Protein AF-A0A497GIX3-F1 (afdb_monomer)

Radius of gyration: 17.46 Å; Cα contacts (8 Å, |Δi|>4): 276; chains: 1; bounding box: 46×44×48 Å

pLDDT: mean 92.72, std 5.4, range [57.75, 98.06]

Solvent-accessible surface area (backbone atoms only — not comparable to full-atom values): 11611 Å² total; per-residue (Å²): 63,29,54,37,68,82,42,38,45,49,66,76,40,66,48,68,78,65,38,78,78,63,48,72,61,58,51,54,47,38,46,53,34,45,56,56,60,66,38,83,94,40,36,40,46,42,48,47,60,44,65,74,46,50,49,53,50,51,51,52,48,38,37,64,76,69,60,65,74,54,65,67,61,50,52,52,52,52,49,51,62,69,43,42,63,60,53,45,58,59,36,30,77,75,51,43,31,40,84,38,77,56,96,37,74,70,55,48,50,47,18,54,51,50,47,52,43,31,44,52,43,35,21,65,73,67,76,41,86,44,63,73,62,50,66,80,39,52,66,60,41,40,51,51,30,52,25,54,76,66,75,23,43,36,39,36,72,57,66,62,60,58,46,44,30,65,56,24,69,45,95,46,24,34,41,36,48,44,66,43,89,85,74,77,44,75,47,78,47,75,40,82,59,51,72,71,57,49,55,50,54,50,53,50,53,52,59,53,74,76,109

Sequence (211 aa):
MLLDTNLLVFVLLDPEILFPRMNERDKILSLYANEIYRRPDTTIIVPDLILDIEVPRVVLKQIVTECISDQRKLSMLLNAIKSLREDIESAEILGKYKLFKVWNSRRLRTAARLYNRIRIRISQKTEHDISKFLKTKHQDVLLLAVAKLENAIIVTADSDFKYFVKEGDIDVPVCYINVDKDARAVQISLLNVSDTDRAWFAEINEKVRQK

Foldseek 3Di:
DEEDLLLVLLVLDPCCLQPVPDDPVSVLSSLLSVVQLPDLPDEYEDEPCSLVPVSVVSSVVSCVVVVVPDPVSVVVSVVSSVCSVVVQVVCVVSVSYDYHYCPDPVLVVLLVVLLVLLQVQLCVVVVHGCPVVVVVVSVVSSSLSVQVVVVHEYEDQDCVNVVSCVRSVRLGWYWHWHQDPPPSDIDTDTDNDDPVVVVVVVVSVVVSVVD

Secondary structure (DSSP, 8-state):
-EE-HHHHHHHHS-HHHH-TT--HHHHHHHHHHHHHHH-TT-PEEEEHHIIIIIHHHHHHHHHHHTT---HHHHHHHHHHHHHHHHHHHHHHTTTSEEEE----HHHHHHHHHHHHHHHHHHHHHTTS-THHHHHHTHHHHHHHHHHHHTTPPEEES-HHHHHHHHHTT----EEEEEE-TTT--EEEEEES--HHHHHHHHHHHHHHHT-

Nearest PDB structures (foldseek):
  8w0f-assembly1_E  TM=2.343E-01  e=2.587E+00  Homo sapiens
  3l8i-assembly3_C-2  TM=2.081E-01  e=7.266E+00  Homo sapiens
  3l8i-assembly4_C  TM=2.081E-01  e=7.266E+00  Homo sapiens
  4cyi-assembly3_B  TM=1.474E-01  e=6.861E+00  Thermochaetoides thermophila

Structure (mmCIF, N/CA/C/O backbone):
data_AF-A0A497GIX3-F1
#
_entry.id   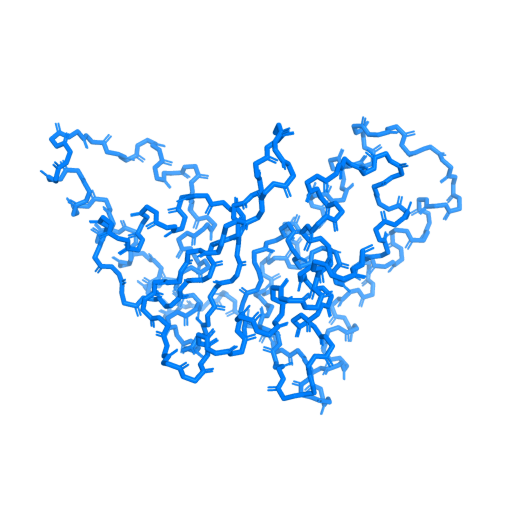AF-A0A497GIX3-F1
#
loop_
_atom_site.group_PDB
_atom_site.id
_atom_site.type_symbol
_atom_site.label_atom_id
_atom_site.label_alt_id
_atom_site.label_comp_id
_atom_site.label_asym_id
_atom_site.label_entity_id
_atom_site.label_seq_id
_atom_site.pdbx_PDB_ins_code
_atom_site.Cartn_x
_atom_site.Cartn_y
_atom_site.Cartn_z
_atom_site.occupancy
_atom_site.B_iso_or_equiv
_atom_site.auth_seq_id
_atom_site.auth_comp_id
_atom_site.auth_asym_id
_atom_site.auth_atom_id
_atom_site.pdbx_PDB_model_num
ATOM 1 N N . MET A 1 1 ? -7.914 0.848 -5.576 1.00 96.00 1 MET A N 1
ATOM 2 C CA . MET A 1 1 ? -7.070 0.262 -4.506 1.00 96.00 1 MET A CA 1
ATOM 3 C C . MET A 1 1 ? -5.973 1.243 -4.148 1.00 96.00 1 MET A C 1
ATOM 5 O O . MET A 1 1 ? -5.548 1.984 -5.024 1.00 96.00 1 MET A O 1
ATOM 9 N N . LEU A 1 2 ? -5.505 1.244 -2.906 1.00 96.56 2 LEU A N 1
ATOM 10 C CA . LEU A 1 2 ? -4.297 1.953 -2.492 1.00 96.56 2 LEU A CA 1
ATOM 11 C C . LEU A 1 2 ? -3.305 0.905 -1.990 1.00 96.56 2 LEU A C 1
ATOM 13 O O . LEU A 1 2 ? -3.581 0.211 -1.016 1.00 96.56 2 LEU A O 1
ATOM 17 N N . LEU A 1 3 ? -2.184 0.744 -2.684 1.00 95.62 3 LEU A N 1
ATOM 18 C CA . LEU A 1 3 ? -1.122 -0.151 -2.237 1.00 95.62 3 LEU A CA 1
ATOM 19 C C . LEU A 1 3 ? -0.206 0.632 -1.297 1.00 95.62 3 LEU A C 1
ATOM 21 O O . LEU A 1 3 ? 0.220 1.734 -1.636 1.00 95.62 3 LEU A O 1
ATOM 25 N N . ASP A 1 4 ? 0.095 0.065 -0.134 1.00 92.62 4 ASP A N 1
ATOM 26 C CA . ASP A 1 4 ? 1.203 0.533 0.700 1.00 92.62 4 ASP A CA 1
ATOM 27 C C . ASP A 1 4 ? 2.511 0.531 -0.115 1.00 92.62 4 ASP A C 1
ATOM 29 O O . ASP A 1 4 ? 2.684 -0.285 -1.025 1.00 92.62 4 ASP A O 1
ATOM 33 N N . THR A 1 5 ? 3.434 1.436 0.201 1.00 89.50 5 THR A N 1
ATOM 34 C CA . THR A 1 5 ? 4.666 1.710 -0.547 1.00 89.50 5 THR A CA 1
ATOM 35 C C . THR A 1 5 ? 5.452 0.440 -0.853 1.00 89.50 5 THR A C 1
ATOM 37 O O . THR A 1 5 ? 5.895 0.258 -1.984 1.00 89.50 5 THR A O 1
ATOM 40 N N . ASN A 1 6 ? 5.570 -0.484 0.105 1.00 87.56 6 ASN A N 1
ATOM 41 C CA . ASN A 1 6 ? 6.292 -1.743 -0.111 1.00 87.56 6 ASN A CA 1
ATOM 42 C C . ASN A 1 6 ? 5.658 -2.613 -1.211 1.00 87.56 6 ASN A C 1
ATOM 44 O O . ASN A 1 6 ? 6.378 -3.237 -1.982 1.00 87.56 6 ASN A O 1
ATOM 48 N N . LEU A 1 7 ? 4.325 -2.647 -1.306 1.00 94.00 7 LEU A N 1
ATOM 49 C CA . LEU A 1 7 ? 3.620 -3.388 -2.356 1.00 94.00 7 LEU A CA 1
ATOM 50 C C . LEU A 1 7 ? 3.608 -2.623 -3.675 1.00 94.00 7 LEU A C 1
ATOM 52 O O . LEU A 1 7 ? 3.747 -3.225 -4.736 1.00 94.00 7 LEU A O 1
ATOM 56 N N . LEU A 1 8 ? 3.454 -1.300 -3.609 1.00 94.69 8 LEU A N 1
ATOM 57 C CA . LEU A 1 8 ? 3.446 -0.440 -4.783 1.00 94.69 8 LEU A CA 1
ATOM 58 C C . LEU A 1 8 ? 4.775 -0.532 -5.540 1.00 94.69 8 LEU A C 1
ATOM 60 O O . LEU A 1 8 ? 4.777 -0.647 -6.760 1.00 94.69 8 LEU A O 1
ATOM 64 N N . VAL A 1 9 ? 5.902 -0.559 -4.826 1.00 93.50 9 VAL A N 1
ATOM 65 C CA . VAL A 1 9 ? 7.236 -0.686 -5.428 1.00 93.50 9 VAL A CA 1
ATOM 66 C C . VAL A 1 9 ? 7.373 -1.957 -6.275 1.00 93.50 9 VAL A C 1
ATOM 68 O O . VAL A 1 9 ? 7.975 -1.881 -7.341 1.00 93.50 9 VAL A O 1
ATOM 71 N N . PHE A 1 10 ? 6.771 -3.087 -5.879 1.00 92.75 10 PHE A N 1
ATOM 72 C CA . PHE A 1 10 ? 6.793 -4.320 -6.687 1.00 92.75 10 PHE A CA 1
ATOM 73 C C . PHE A 1 10 ? 6.023 -4.217 -8.006 1.00 92.75 10 PHE A C 1
ATOM 75 O O . PHE A 1 10 ? 6.246 -5.020 -8.906 1.00 92.75 10 PHE A O 1
ATOM 82 N N . VAL A 1 11 ? 5.086 -3.273 -8.097 1.00 92.56 11 VAL A N 1
ATOM 83 C CA . VAL A 1 11 ? 4.297 -3.021 -9.307 1.00 92.56 11 VAL A CA 1
ATOM 84 C C . VAL A 1 11 ? 4.987 -1.994 -10.200 1.00 92.56 11 VAL A C 1
ATOM 86 O O . VAL A 1 11 ? 4.935 -2.106 -11.421 1.00 92.56 11 VAL A O 1
ATOM 89 N N . LEU A 1 12 ? 5.612 -0.982 -9.595 1.00 91.56 12 LEU A N 1
ATOM 90 C CA . LEU A 1 12 ? 6.214 0.138 -10.318 1.00 91.56 12 LEU A CA 1
ATOM 91 C C . LEU A 1 12 ? 7.606 -0.168 -10.864 1.00 91.56 12 LEU A C 1
ATOM 93 O O . LEU A 1 12 ? 8.007 0.418 -11.865 1.00 91.56 12 LEU A O 1
ATOM 97 N N . LEU A 1 13 ? 8.358 -1.038 -10.194 1.00 89.94 13 LEU A N 1
ATOM 98 C CA . LEU A 1 13 ? 9.751 -1.319 -10.514 1.00 89.94 13 LEU A CA 1
ATOM 99 C C . LEU A 1 13 ? 9.966 -2.820 -10.638 1.00 89.94 13 LEU A C 1
ATOM 101 O O . LEU A 1 13 ? 9.341 -3.602 -9.925 1.00 89.94 13 LEU A O 1
ATOM 105 N N . ASP A 1 14 ? 10.897 -3.204 -11.510 1.00 85.50 14 ASP A N 1
ATOM 106 C CA . ASP A 1 14 ? 11.300 -4.597 -11.665 1.00 85.50 14 ASP A CA 1
ATOM 107 C C . ASP A 1 14 ? 11.908 -5.125 -10.348 1.00 85.50 14 ASP A C 1
ATOM 109 O O . ASP A 1 14 ? 12.994 -4.676 -9.939 1.00 85.50 14 ASP A O 1
ATOM 113 N N . PRO A 1 15 ? 11.237 -6.074 -9.667 1.00 85.25 15 PRO A N 1
ATOM 114 C CA . PRO A 1 15 ? 11.718 -6.572 -8.394 1.00 85.25 15 PRO A CA 1
ATOM 115 C C . PRO A 1 15 ? 13.012 -7.381 -8.511 1.00 85.25 15 PRO A C 1
ATOM 117 O O . PRO A 1 15 ? 13.737 -7.466 -7.525 1.00 85.25 15 PRO A O 1
ATOM 120 N N . GLU A 1 16 ? 13.344 -7.939 -9.679 1.00 84.62 16 GLU A N 1
ATOM 121 C CA . GLU A 1 16 ? 14.603 -8.671 -9.886 1.00 84.62 16 GLU A CA 1
ATOM 122 C C . GLU A 1 16 ? 15.812 -7.729 -9.873 1.00 84.62 16 GLU A C 1
ATOM 124 O O . GLU A 1 16 ? 16.900 -8.087 -9.409 1.00 84.62 16 GLU A O 1
ATOM 129 N N . ILE A 1 17 ? 15.619 -6.497 -10.352 1.00 82.38 17 ILE A N 1
ATOM 130 C CA . ILE A 1 17 ? 16.647 -5.454 -10.322 1.00 82.38 17 ILE A CA 1
ATOM 131 C C . ILE A 1 17 ? 16.771 -4.890 -8.911 1.00 82.38 17 ILE A C 1
ATOM 133 O O . ILE A 1 17 ? 17.885 -4.732 -8.407 1.00 82.38 17 ILE A O 1
ATOM 137 N N . LEU A 1 18 ? 15.635 -4.572 -8.288 1.00 84.06 18 LEU A N 1
ATOM 138 C CA . LEU A 1 18 ? 15.606 -3.872 -7.011 1.00 84.06 18 LEU A CA 1
ATOM 139 C C . LEU A 1 18 ? 15.911 -4.800 -5.825 1.00 84.06 18 LEU A C 1
ATOM 141 O O . LEU A 1 18 ? 16.622 -4.410 -4.906 1.00 84.06 18 LEU A O 1
ATOM 145 N N . PHE A 1 19 ? 15.444 -6.045 -5.853 1.00 84.94 19 PHE A N 1
ATOM 146 C CA . PHE A 1 19 ? 15.598 -7.022 -4.775 1.00 84.94 19 PHE A CA 1
ATOM 147 C C . PHE A 1 19 ? 16.332 -8.279 -5.275 1.00 84.94 19 PHE A C 1
ATOM 149 O O . PHE A 1 19 ? 15.749 -9.363 -5.325 1.00 84.94 19 PHE A O 1
ATOM 156 N N . PRO A 1 20 ? 17.640 -8.190 -5.592 1.00 81.06 20 PRO A N 1
ATOM 157 C CA . PRO A 1 20 ? 18.402 -9.324 -6.128 1.00 81.06 20 PRO A CA 1
ATOM 158 C C . PRO A 1 20 ? 18.465 -10.523 -5.166 1.00 81.06 20 PRO A C 1
ATOM 160 O O . PRO A 1 20 ? 18.724 -11.649 -5.586 1.00 81.06 20 PRO A O 1
ATOM 163 N N . ARG A 1 21 ? 18.233 -10.290 -3.869 1.00 84.88 21 ARG A N 1
ATOM 164 C CA . ARG A 1 21 ? 18.143 -11.310 -2.815 1.00 84.88 21 ARG A CA 1
ATOM 165 C C . ARG A 1 21 ? 16.789 -11.252 -2.108 1.00 84.88 21 ARG A C 1
ATOM 167 O O . ARG A 1 21 ? 16.717 -11.232 -0.881 1.00 84.88 21 ARG A O 1
ATOM 174 N N . MET A 1 22 ? 15.709 -11.194 -2.887 1.00 87.12 22 MET A N 1
ATOM 175 C CA . MET A 1 22 ? 14.353 -11.151 -2.348 1.00 87.12 22 MET A CA 1
ATOM 176 C C . MET A 1 22 ? 14.074 -12.368 -1.454 1.00 87.12 22 MET A C 1
ATOM 178 O O . MET A 1 22 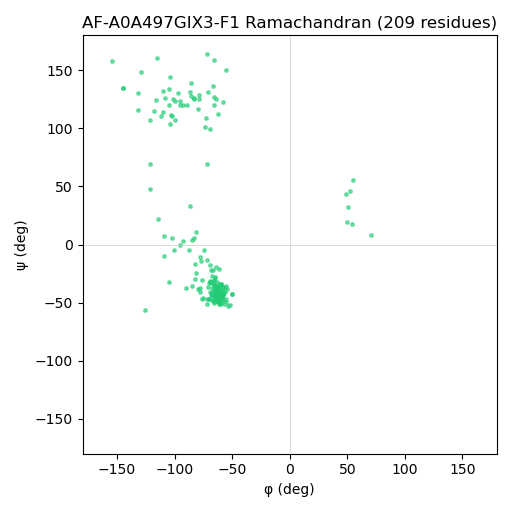? 14.177 -13.520 -1.887 1.00 87.12 22 MET A O 1
ATOM 182 N N . ASN A 1 23 ? 13.711 -12.109 -0.197 1.00 87.38 23 ASN A N 1
ATOM 183 C CA . ASN A 1 23 ? 13.300 -13.157 0.732 1.00 87.38 23 ASN A CA 1
ATOM 184 C C . ASN A 1 23 ? 11.913 -13.711 0.355 1.00 87.38 23 ASN A C 1
ATOM 186 O O . ASN A 1 23 ? 11.159 -13.098 -0.400 1.00 87.38 2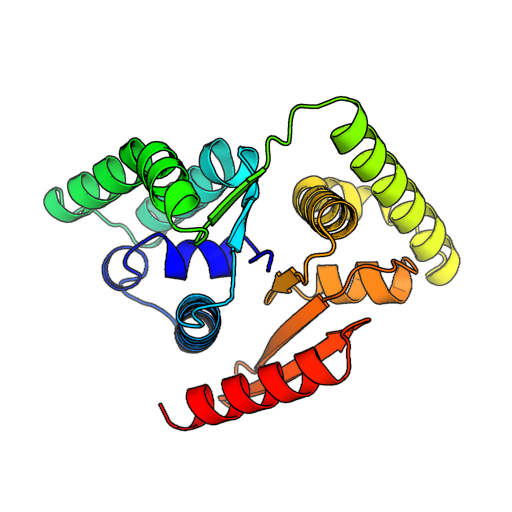3 ASN A O 1
ATOM 190 N N . GLU A 1 24 ? 11.555 -14.871 0.903 1.00 88.25 24 GLU A N 1
ATOM 191 C CA . GLU A 1 24 ? 10.312 -15.559 0.535 1.00 88.25 24 GLU A CA 1
ATOM 192 C C . GLU A 1 24 ? 9.049 -14.743 0.846 1.00 88.25 24 GLU A C 1
ATOM 194 O O . GLU A 1 24 ? 8.084 -14.770 0.084 1.00 88.25 24 GLU A O 1
ATOM 199 N N . ARG A 1 25 ? 9.070 -13.962 1.934 1.00 89.62 25 ARG A N 1
ATOM 200 C CA . ARG A 1 25 ? 7.967 -13.064 2.288 1.00 89.62 25 ARG A CA 1
ATOM 201 C C . ARG A 1 25 ? 7.747 -12.024 1.197 1.00 89.62 25 ARG A C 1
ATOM 203 O O . ARG A 1 25 ? 6.620 -11.850 0.748 1.00 89.62 25 ARG A O 1
ATOM 210 N N . ASP A 1 26 ? 8.803 -11.354 0.763 1.00 89.81 26 ASP A N 1
ATOM 211 C CA . ASP A 1 26 ? 8.713 -10.297 -0.240 1.00 89.81 26 ASP A CA 1
ATOM 212 C C . ASP A 1 26 ? 8.339 -10.866 -1.619 1.00 89.81 26 ASP A C 1
ATOM 214 O O . ASP A 1 26 ? 7.554 -10.244 -2.331 1.00 89.81 26 ASP A O 1
ATOM 218 N N . LYS A 1 27 ? 8.760 -12.101 -1.945 1.00 90.56 27 LYS A N 1
ATOM 219 C CA . LYS A 1 27 ? 8.277 -12.815 -3.142 1.00 90.56 27 LYS A CA 1
ATOM 220 C C . LYS A 1 27 ? 6.768 -13.007 -3.101 1.00 90.56 27 LYS A C 1
ATOM 222 O O . LYS A 1 27 ? 6.082 -12.632 -4.049 1.00 90.56 27 LYS A O 1
ATOM 227 N N . ILE A 1 28 ? 6.238 -13.526 -1.993 1.00 91.75 28 ILE A N 1
ATOM 228 C CA . ILE A 1 28 ? 4.794 -13.717 -1.810 1.00 91.75 28 ILE A CA 1
ATOM 229 C C . ILE A 1 28 ? 4.060 -12.375 -1.929 1.00 91.75 28 ILE A C 1
ATOM 231 O O . ILE A 1 28 ? 3.080 -12.270 -2.663 1.00 91.75 28 ILE A O 1
ATOM 235 N N . LEU A 1 29 ? 4.549 -11.327 -1.262 1.00 93.31 29 LEU A N 1
ATOM 236 C CA . LEU A 1 29 ? 3.955 -9.990 -1.338 1.00 93.31 29 LEU A CA 1
ATOM 237 C C . LEU A 1 29 ? 3.966 -9.425 -2.767 1.00 93.31 29 LEU A C 1
ATOM 239 O O . LEU A 1 29 ? 2.973 -8.830 -3.189 1.00 93.31 29 LEU A O 1
ATOM 243 N N . SER A 1 30 ? 5.033 -9.665 -3.533 1.00 93.31 30 SER A N 1
ATOM 244 C CA . SER A 1 30 ? 5.106 -9.283 -4.946 1.00 93.31 30 SER A CA 1
ATOM 245 C C . SER A 1 30 ? 4.059 -10.013 -5.796 1.00 93.31 30 SER A C 1
ATOM 247 O O . SER A 1 30 ? 3.466 -9.407 -6.688 1.00 93.31 30 SER A O 1
ATOM 249 N N . LEU A 1 31 ? 3.758 -11.285 -5.498 1.00 93.50 31 LEU A N 1
ATOM 250 C CA . LEU A 1 31 ? 2.712 -12.042 -6.191 1.00 93.50 31 LEU A CA 1
ATOM 251 C C . LEU A 1 31 ? 1.330 -11.436 -5.927 1.00 93.50 31 LEU A C 1
ATOM 253 O O . LEU A 1 31 ? 0.586 -11.204 -6.878 1.00 93.50 31 LEU A O 1
ATOM 257 N N . TYR A 1 32 ? 1.009 -11.098 -4.674 1.00 94.69 32 TYR A N 1
ATOM 258 C CA . TYR A 1 32 ? -0.245 -10.403 -4.352 1.00 94.69 32 TYR A CA 1
ATOM 259 C C . TYR A 1 32 ? -0.353 -9.052 -5.054 1.00 94.69 32 TYR A C 1
ATOM 261 O O . TYR A 1 32 ? -1.383 -8.763 -5.664 1.00 94.69 32 TYR A O 1
ATOM 269 N N . ALA A 1 33 ? 0.700 -8.235 -4.991 1.00 95.12 33 ALA A N 1
ATOM 270 C CA . ALA A 1 33 ? 0.718 -6.924 -5.630 1.00 95.12 33 ALA A CA 1
ATOM 271 C C . ALA A 1 33 ? 0.477 -7.040 -7.146 1.00 95.12 33 ALA A C 1
ATOM 273 O O . ALA A 1 33 ? -0.345 -6.308 -7.699 1.00 95.12 33 ALA A O 1
ATOM 274 N N . ASN A 1 34 ? 1.108 -8.022 -7.797 1.00 94.06 34 ASN A N 1
ATOM 275 C CA . ASN A 1 34 ? 0.937 -8.301 -9.220 1.00 94.06 34 ASN A CA 1
ATOM 276 C C . ASN A 1 34 ? -0.461 -8.821 -9.579 1.00 94.06 34 ASN A C 1
ATOM 278 O O . ASN A 1 34 ? -1.017 -8.395 -10.588 1.00 94.06 34 ASN A O 1
ATOM 282 N N . GLU A 1 35 ? -1.056 -9.715 -8.786 1.00 94.81 35 GLU A N 1
ATOM 283 C CA . GLU A 1 35 ? -2.426 -10.191 -9.036 1.00 94.81 35 GLU A CA 1
ATOM 284 C C . GLU A 1 35 ? -3.461 -9.072 -8.865 1.00 94.81 35 GLU A C 1
ATOM 286 O O . GLU A 1 35 ? -4.383 -8.952 -9.673 1.00 94.81 35 GLU A O 1
ATOM 291 N N . ILE A 1 36 ? -3.275 -8.193 -7.874 1.00 94.19 36 ILE A N 1
ATOM 292 C CA . ILE A 1 36 ? -4.106 -6.993 -7.702 1.00 94.19 36 ILE A CA 1
ATOM 293 C C . ILE A 1 36 ? -3.925 -6.049 -8.893 1.00 94.19 36 ILE A C 1
ATOM 295 O O . ILE A 1 36 ? -4.906 -5.562 -9.458 1.00 94.19 36 ILE A O 1
ATOM 299 N N . TYR A 1 37 ? -2.678 -5.807 -9.300 1.00 93.88 37 TYR A N 1
ATOM 300 C CA . TYR A 1 37 ? -2.368 -4.941 -10.428 1.00 93.88 37 TYR A CA 1
ATOM 301 C C . TYR A 1 37 ? -2.893 -5.493 -11.755 1.00 93.88 37 TYR A C 1
ATOM 303 O O . TYR A 1 37 ? -3.360 -4.722 -12.579 1.00 93.88 37 TYR A O 1
ATOM 311 N N . ARG A 1 38 ? -2.888 -6.803 -11.999 1.00 91.44 38 ARG A N 1
ATOM 312 C CA . ARG A 1 38 ? -3.337 -7.370 -13.285 1.00 91.44 38 ARG A CA 1
ATOM 313 C C . ARG A 1 38 ? -4.842 -7.305 -13.509 1.00 91.44 38 ARG A C 1
ATOM 315 O O . ARG A 1 38 ? -5.285 -7.494 -14.639 1.00 91.44 38 ARG A O 1
ATOM 322 N N . ARG A 1 39 ? -5.638 -7.024 -12.475 1.00 87.56 39 ARG A N 1
ATOM 323 C CA . ARG A 1 39 ? -7.088 -6.900 -12.634 1.00 87.56 39 ARG A CA 1
ATOM 324 C C . ARG A 1 39 ? -7.428 -5.704 -13.546 1.00 87.56 39 ARG A C 1
ATOM 326 O O . ARG A 1 39 ? -6.999 -4.586 -13.237 1.00 87.56 39 ARG A O 1
ATOM 333 N N . PRO A 1 40 ? -8.204 -5.908 -14.630 1.00 84.31 40 PRO A N 1
ATOM 334 C CA . PRO A 1 40 ? -8.555 -4.838 -15.566 1.00 84.31 40 PRO A CA 1
ATOM 335 C C . PRO A 1 40 ? -9.286 -3.675 -14.890 1.00 84.31 40 PRO A C 1
ATOM 337 O O . PRO A 1 40 ? -8.866 -2.532 -15.018 1.00 84.31 40 PRO A O 1
ATOM 340 N N . ASP A 1 41 ? -10.287 -3.978 -14.061 1.00 86.56 41 ASP A N 1
ATOM 341 C CA . ASP A 1 41 ? -11.157 -2.968 -13.435 1.00 86.56 41 ASP A CA 1
ATOM 342 C C . ASP A 1 41 ? -10.549 -2.314 -12.184 1.00 86.56 41 ASP A C 1
ATOM 344 O O . ASP A 1 41 ? -11.236 -1.664 -11.397 1.00 86.56 41 ASP A O 1
ATOM 348 N N . THR A 1 42 ? -9.259 -2.540 -11.926 1.00 91.19 42 THR A N 1
ATOM 349 C CA . THR A 1 42 ? -8.581 -2.005 -10.745 1.00 91.19 42 THR A CA 1
ATOM 350 C C . THR A 1 42 ? -7.720 -0.808 -11.104 1.00 91.19 42 THR A C 1
ATOM 352 O O . THR A 1 42 ? -6.653 -0.957 -11.706 1.00 91.19 42 THR A O 1
ATOM 355 N N . THR A 1 43 ? -8.150 0.358 -10.622 1.00 96.25 43 THR A N 1
ATOM 356 C CA . THR A 1 43 ? -7.339 1.576 -10.561 1.00 96.25 43 THR A CA 1
ATOM 357 C C . THR A 1 43 ? -6.508 1.595 -9.278 1.00 96.25 43 THR A C 1
ATOM 359 O O . THR A 1 43 ? -7.041 1.446 -8.167 1.00 96.25 43 THR A O 1
ATOM 362 N N . ILE A 1 44 ? -5.198 1.795 -9.415 1.00 97.50 44 ILE A N 1
ATOM 363 C CA . ILE A 1 44 ? -4.275 1.986 -8.293 1.00 97.50 44 ILE A CA 1
ATOM 364 C C . ILE A 1 44 ? -4.135 3.482 -8.011 1.00 97.50 44 ILE A C 1
ATOM 366 O O . ILE A 1 44 ? -3.715 4.260 -8.863 1.00 97.50 44 ILE A O 1
ATOM 370 N N . ILE A 1 45 ? -4.496 3.893 -6.802 1.00 97.69 45 ILE A N 1
ATOM 371 C CA . ILE A 1 45 ? -4.357 5.274 -6.351 1.00 97.69 45 ILE A CA 1
ATOM 372 C C . ILE A 1 45 ? -2.936 5.469 -5.856 1.00 97.69 45 ILE A C 1
ATOM 374 O O . ILE A 1 45 ? -2.484 4.753 -4.963 1.00 97.69 45 ILE A O 1
ATOM 378 N N . VAL A 1 46 ? -2.263 6.464 -6.419 1.00 97.06 46 VAL A N 1
ATOM 379 C CA . VAL A 1 46 ? -0.868 6.768 -6.124 1.00 97.06 46 VAL A CA 1
ATOM 380 C C . VAL A 1 46 ? -0.789 8.200 -5.603 1.00 97.06 46 VAL A C 1
ATOM 382 O O . VAL A 1 46 ? -0.983 9.140 -6.374 1.00 97.06 46 VAL A O 1
ATOM 385 N N . PRO A 1 47 ? -0.553 8.411 -4.298 1.00 96.31 47 PRO A N 1
ATOM 386 C CA . PRO A 1 47 ? -0.321 9.750 -3.780 1.00 96.31 47 PRO A CA 1
ATOM 387 C C . PRO A 1 47 ? 0.999 10.318 -4.320 1.00 96.31 47 PRO A C 1
ATOM 389 O O . PRO A 1 47 ? 2.016 9.628 -4.317 1.00 96.31 47 PRO A O 1
ATOM 392 N N . ASP A 1 48 ? 1.004 11.583 -4.740 1.00 94.81 48 ASP A N 1
ATOM 393 C CA . ASP A 1 48 ? 2.196 12.261 -5.279 1.00 94.81 48 ASP A CA 1
ATOM 394 C C . ASP A 1 48 ? 3.393 12.233 -4.312 1.00 94.81 48 ASP A C 1
ATOM 396 O O . ASP A 1 48 ? 4.518 11.981 -4.733 1.00 94.81 48 ASP A O 1
ATOM 400 N N . LEU A 1 49 ? 3.137 12.367 -3.007 1.00 92.50 49 LEU A N 1
ATOM 401 C CA . LEU A 1 49 ? 4.141 12.230 -1.949 1.00 92.50 49 LEU A CA 1
ATOM 402 C C . LEU A 1 49 ? 4.887 10.884 -1.999 1.00 92.50 49 LEU A C 1
ATOM 404 O O . LEU A 1 49 ? 6.080 10.828 -1.701 1.00 92.50 49 LEU A O 1
ATOM 408 N N . ILE A 1 50 ? 4.196 9.799 -2.363 1.00 92.56 50 ILE A N 1
ATOM 409 C CA . ILE A 1 50 ? 4.798 8.463 -2.441 1.00 92.56 50 ILE A CA 1
ATOM 410 C C . ILE A 1 50 ? 5.793 8.400 -3.597 1.00 92.56 50 ILE A C 1
ATOM 412 O O . ILE A 1 50 ? 6.886 7.866 -3.423 1.00 92.56 50 ILE A O 1
ATOM 416 N N . LEU A 1 51 ? 5.454 8.998 -4.742 1.00 92.75 51 LEU A N 1
ATOM 417 C CA . LEU A 1 51 ? 6.334 9.056 -5.911 1.00 92.75 51 LEU A CA 1
ATOM 418 C C . LEU A 1 51 ? 7.553 9.945 -5.674 1.00 92.75 51 LEU A C 1
ATOM 420 O O . LEU A 1 51 ? 8.663 9.562 -6.024 1.00 92.75 51 LEU A O 1
ATOM 424 N N . ASP A 1 52 ? 7.352 11.111 -5.063 1.00 90.69 52 ASP A N 1
ATOM 425 C CA . ASP A 1 52 ? 8.419 12.107 -4.929 1.00 90.69 52 ASP A CA 1
ATOM 426 C C . ASP A 1 52 ? 9.369 11.814 -3.764 1.00 90.69 52 ASP A C 1
ATOM 428 O O . ASP A 1 52 ? 10.510 12.275 -3.764 1.00 90.69 52 ASP A O 1
ATOM 432 N N . ILE A 1 53 ? 8.906 11.080 -2.746 1.00 90.56 53 ILE A N 1
ATOM 433 C CA . ILE A 1 53 ? 9.651 10.906 -1.494 1.00 90.56 53 ILE A CA 1
ATOM 434 C C . ILE A 1 53 ? 9.844 9.436 -1.150 1.00 90.56 53 ILE A C 1
ATOM 436 O O . ILE A 1 53 ? 10.975 8.993 -0.944 1.00 90.56 53 ILE A O 1
ATOM 440 N N . GLU A 1 54 ? 8.764 8.663 -1.039 1.00 91.62 54 GLU A N 1
ATOM 441 C CA . GLU A 1 54 ? 8.865 7.327 -0.450 1.00 91.62 54 GLU A CA 1
ATOM 442 C C . GLU A 1 54 ? 9.508 6.302 -1.376 1.00 91.62 54 GLU A C 1
ATOM 444 O O . GLU A 1 54 ? 10.412 5.591 -0.935 1.00 91.62 54 GLU A O 1
ATOM 449 N N . VAL A 1 55 ? 9.103 6.253 -2.645 1.00 93.31 55 VAL A N 1
ATOM 450 C CA . VAL A 1 55 ? 9.700 5.355 -3.638 1.00 93.31 55 VAL A CA 1
ATOM 451 C C . VAL A 1 55 ? 11.194 5.662 -3.814 1.00 93.31 55 VAL A C 1
ATOM 453 O O . VAL A 1 55 ? 11.989 4.739 -3.621 1.00 93.31 55 VAL A O 1
ATOM 456 N N . PRO A 1 56 ? 11.635 6.919 -4.046 1.00 93.06 56 PRO A N 1
ATOM 457 C CA . PRO A 1 56 ? 13.059 7.250 -4.091 1.00 93.06 56 PRO A CA 1
ATOM 458 C C . PRO A 1 56 ? 13.809 6.846 -2.819 1.00 93.06 56 PRO A C 1
ATOM 460 O O . PRO A 1 56 ? 14.910 6.304 -2.904 1.00 93.06 56 PRO A O 1
ATOM 463 N N . ARG A 1 57 ? 13.213 7.043 -1.633 1.00 92.62 57 ARG A N 1
ATOM 464 C CA . ARG A 1 57 ? 13.819 6.632 -0.357 1.00 92.62 57 ARG A CA 1
ATOM 465 C C . ARG A 1 57 ? 13.982 5.116 -0.258 1.00 92.62 57 ARG A C 1
ATOM 467 O O . ARG A 1 57 ? 15.027 4.657 0.200 1.00 92.62 57 ARG A O 1
ATOM 474 N N . VAL A 1 58 ? 12.968 4.342 -0.651 1.00 90.94 58 VAL A N 1
ATOM 475 C CA . VAL A 1 58 ? 13.020 2.871 -0.646 1.00 90.94 58 VAL A CA 1
ATOM 476 C C . VAL A 1 58 ? 14.079 2.378 -1.624 1.00 90.94 58 VAL A C 1
ATOM 478 O O . VAL A 1 58 ? 14.913 1.560 -1.241 1.00 90.94 58 VAL A O 1
ATOM 481 N N . VAL A 1 59 ? 14.110 2.919 -2.842 1.00 91.81 59 VAL A N 1
ATOM 482 C CA . VAL A 1 59 ? 15.105 2.530 -3.847 1.00 91.81 59 VAL A CA 1
ATOM 483 C C . VAL A 1 59 ? 16.518 2.885 -3.395 1.00 91.81 59 VAL A C 1
ATOM 485 O O . VAL A 1 59 ? 17.404 2.038 -3.462 1.00 91.81 59 VAL A O 1
ATOM 488 N N . LEU A 1 60 ? 16.731 4.092 -2.862 1.00 92.94 60 LEU A N 1
ATOM 489 C CA . LEU A 1 60 ? 18.025 4.504 -2.316 1.00 92.94 60 LEU A CA 1
ATOM 490 C C . LEU A 1 60 ? 18.488 3.561 -1.204 1.00 92.94 60 LEU A C 1
ATOM 492 O O . LEU A 1 60 ? 19.631 3.107 -1.216 1.00 92.94 60 LEU A O 1
ATOM 496 N N . LYS A 1 61 ? 17.598 3.254 -0.252 1.00 92.56 61 LYS A N 1
ATOM 497 C CA . LYS A 1 61 ? 17.892 2.308 0.825 1.00 92.56 61 LYS A CA 1
ATOM 498 C C . LYS A 1 61 ? 18.336 0.971 0.241 1.00 92.56 61 LYS A C 1
ATOM 500 O O . LYS A 1 61 ? 19.379 0.475 0.642 1.00 92.56 61 LYS A O 1
ATOM 505 N N . GLN A 1 62 ? 17.584 0.440 -0.717 1.00 90.38 62 GLN A N 1
ATOM 506 C CA . GLN A 1 62 ? 17.844 -0.866 -1.307 1.00 90.38 62 GLN A CA 1
ATOM 507 C C . GLN A 1 62 ? 19.168 -0.915 -2.081 1.00 90.38 62 GLN A C 1
ATOM 509 O O . GLN A 1 62 ? 19.925 -1.871 -1.931 1.00 90.38 62 GLN A O 1
ATOM 514 N N . ILE A 1 63 ? 19.498 0.141 -2.835 1.00 91.25 63 ILE A N 1
ATOM 515 C CA . ILE A 1 63 ? 20.799 0.285 -3.508 1.00 91.25 63 ILE A CA 1
ATOM 516 C C . ILE A 1 63 ? 21.945 0.173 -2.498 1.00 91.25 63 ILE A C 1
ATOM 518 O O . ILE A 1 63 ? 22.903 -0.562 -2.735 1.00 91.25 63 ILE A O 1
ATOM 522 N N . VAL A 1 64 ? 21.837 0.876 -1.368 1.00 92.94 64 VAL A N 1
ATOM 523 C CA . VAL A 1 64 ? 22.877 0.895 -0.331 1.00 92.94 64 VAL A CA 1
ATOM 524 C C . VAL A 1 64 ? 22.942 -0.434 0.422 1.00 92.94 64 VAL A C 1
ATOM 526 O O . VAL A 1 64 ? 24.033 -0.961 0.618 1.00 92.94 64 VAL A O 1
ATOM 529 N N . THR A 1 65 ? 21.806 -0.990 0.848 1.00 91.31 65 THR A N 1
ATOM 530 C CA . THR A 1 65 ? 21.782 -2.185 1.705 1.00 91.31 65 THR A CA 1
ATOM 531 C C . THR A 1 65 ? 22.078 -3.477 0.954 1.00 91.31 65 THR A C 1
ATOM 533 O O . THR A 1 65 ? 22.660 -4.383 1.540 1.00 91.31 65 THR A O 1
ATOM 536 N N . GLU A 1 66 ? 21.728 -3.565 -0.333 1.00 88.44 66 GLU A N 1
ATOM 537 C CA . GLU A 1 66 ? 22.080 -4.709 -1.190 1.00 88.44 66 GLU A CA 1
ATOM 538 C C . GLU A 1 66 ? 23.388 -4.507 -1.959 1.00 88.44 66 GLU A C 1
ATOM 540 O O . GLU A 1 66 ? 23.768 -5.360 -2.763 1.00 88.44 66 GLU A O 1
ATOM 545 N N . CYS A 1 67 ? 24.079 -3.385 -1.733 1.00 90.25 67 CYS A N 1
ATOM 546 C CA . CYS A 1 67 ? 25.323 -3.035 -2.414 1.00 90.25 67 CYS A CA 1
ATOM 547 C C . CYS A 1 67 ? 25.203 -3.109 -3.950 1.00 90.25 67 CYS A C 1
ATOM 549 O O . CYS A 1 67 ? 26.070 -3.673 -4.623 1.00 90.25 67 CYS A O 1
ATOM 551 N N . ILE A 1 68 ? 24.126 -2.553 -4.519 1.00 89.56 68 ILE A N 1
ATOM 552 C CA . ILE A 1 68 ? 23.927 -2.513 -5.975 1.00 89.56 68 ILE A CA 1
ATOM 553 C C . ILE A 1 68 ? 24.963 -1.555 -6.576 1.00 89.56 68 ILE A C 1
ATOM 555 O O . ILE A 1 68 ? 24.788 -0.341 -6.549 1.00 89.56 68 ILE A O 1
ATOM 559 N N . SER A 1 69 ? 26.051 -2.106 -7.112 1.00 92.12 69 SER A N 1
ATOM 560 C CA . SER A 1 69 ? 27.177 -1.341 -7.671 1.00 92.12 69 SER A CA 1
ATOM 561 C C . SER A 1 69 ? 27.290 -1.417 -9.196 1.00 92.12 69 SER A C 1
ATOM 563 O O . SER A 1 69 ? 28.064 -0.670 -9.791 1.00 92.12 69 SER A O 1
ATOM 565 N N . ASP A 1 70 ? 26.517 -2.292 -9.846 1.00 93.88 70 ASP A N 1
ATOM 566 C CA . ASP A 1 70 ? 26.511 -2.415 -11.303 1.00 93.88 70 ASP A CA 1
ATOM 567 C C . ASP A 1 70 ? 25.952 -1.144 -11.962 1.00 93.88 70 ASP A C 1
ATOM 569 O O . ASP A 1 70 ? 24.801 -0.753 -11.745 1.00 93.88 70 ASP A O 1
ATOM 573 N N . GLN A 1 71 ? 26.765 -0.501 -12.801 1.00 94.06 71 GLN A N 1
ATOM 574 C CA . GLN A 1 71 ? 26.432 0.800 -13.380 1.00 94.06 71 GLN A CA 1
ATOM 575 C C . GLN A 1 71 ? 25.227 0.757 -14.328 1.00 94.06 71 GLN A C 1
ATOM 577 O O . GLN A 1 71 ? 24.478 1.737 -14.421 1.00 94.06 71 GLN A O 1
ATOM 582 N N . ARG A 1 72 ? 25.002 -0.369 -15.015 1.00 93.50 72 ARG A N 1
ATOM 583 C CA . ARG A 1 72 ? 23.842 -0.543 -15.894 1.00 93.50 72 ARG A CA 1
ATOM 584 C C . ARG A 1 72 ? 22.566 -0.654 -15.065 1.00 93.50 72 ARG A C 1
ATOM 586 O O . ARG A 1 72 ? 21.612 0.064 -15.356 1.00 93.50 72 ARG A O 1
ATOM 593 N N . LYS A 1 73 ? 22.563 -1.468 -14.004 1.00 90.88 73 LYS A N 1
ATOM 594 C CA . LYS A 1 73 ? 21.433 -1.578 -13.063 1.00 90.88 73 LYS A CA 1
ATOM 595 C C . LYS A 1 73 ? 21.111 -0.239 -12.406 1.00 90.88 73 LYS A C 1
ATOM 597 O O . LYS A 1 73 ? 19.949 0.155 -12.374 1.00 90.88 73 LYS A O 1
ATOM 602 N N . LEU A 1 74 ? 22.128 0.492 -11.948 1.00 92.50 74 LEU A N 1
ATOM 603 C CA . LEU A 1 74 ? 21.943 1.824 -11.364 1.00 92.50 74 LEU A CA 1
ATOM 604 C C . LEU A 1 74 ? 21.325 2.804 -12.363 1.00 92.50 74 LEU A C 1
ATOM 606 O O . LEU A 1 74 ? 20.396 3.529 -12.020 1.00 92.50 74 LEU A O 1
ATOM 610 N N . SER A 1 75 ? 21.787 2.790 -13.612 1.00 92.56 75 SER A N 1
ATOM 611 C CA . SER A 1 75 ? 21.238 3.643 -14.670 1.00 92.56 75 SER A CA 1
ATOM 612 C C . SER A 1 75 ? 19.779 3.297 -14.991 1.00 92.56 75 SER A C 1
ATOM 614 O O . SER A 1 75 ? 18.966 4.202 -15.162 1.00 92.56 75 SER A O 1
ATOM 616 N N . MET A 1 76 ? 19.422 2.008 -15.014 1.00 90.75 76 MET A N 1
ATOM 617 C CA . MET A 1 76 ? 18.033 1.559 -15.180 1.00 90.75 76 MET A CA 1
ATOM 618 C C . MET A 1 76 ? 17.137 2.052 -14.037 1.00 90.75 76 MET A C 1
ATOM 620 O O . MET A 1 76 ? 16.088 2.630 -14.307 1.00 90.75 76 MET A O 1
ATOM 624 N N . LEU A 1 77 ? 17.568 1.896 -12.780 1.00 91.12 77 LEU A N 1
ATOM 625 C CA . LEU A 1 77 ? 16.818 2.369 -11.608 1.00 91.12 77 LEU A CA 1
ATOM 626 C C . LEU A 1 77 ? 16.651 3.894 -11.604 1.00 91.12 77 LEU A C 1
ATOM 628 O O . LEU A 1 77 ? 15.560 4.395 -11.340 1.00 91.12 77 LEU A O 1
ATOM 632 N N . LEU A 1 78 ? 17.712 4.642 -11.924 1.00 91.00 78 LEU A N 1
ATOM 633 C CA . LEU A 1 78 ? 17.662 6.104 -11.992 1.00 91.00 78 LEU A CA 1
ATOM 634 C C . LEU A 1 78 ? 16.709 6.592 -13.082 1.00 91.00 78 LEU A C 1
ATOM 636 O O . LEU A 1 78 ? 15.963 7.541 -12.849 1.00 91.00 78 LEU A O 1
ATOM 640 N N . ASN A 1 79 ? 16.728 5.962 -14.257 1.00 91.06 79 ASN A N 1
ATOM 641 C CA . ASN A 1 79 ? 15.811 6.311 -15.339 1.00 91.06 79 ASN A CA 1
ATOM 642 C C . ASN A 1 79 ? 14.366 5.982 -14.963 1.00 91.06 79 ASN A C 1
ATOM 644 O O . ASN A 1 79 ? 13.515 6.848 -15.122 1.00 91.06 79 ASN A O 1
ATOM 648 N N . ALA A 1 80 ? 14.122 4.803 -14.383 1.00 90.19 80 ALA A N 1
ATOM 649 C CA . ALA A 1 80 ? 12.795 4.408 -13.922 1.00 90.19 80 ALA A CA 1
ATOM 650 C C . ALA A 1 80 ? 12.233 5.384 -12.879 1.00 90.19 80 ALA A C 1
ATOM 652 O O . ALA A 1 80 ? 11.079 5.773 -12.975 1.00 90.19 80 ALA A O 1
ATOM 653 N N . ILE A 1 81 ? 13.040 5.848 -11.914 1.00 91.81 81 ILE A N 1
ATOM 654 C CA . ILE A 1 81 ? 12.592 6.860 -10.939 1.00 91.81 81 ILE A CA 1
ATOM 655 C C . ILE A 1 81 ? 12.287 8.200 -11.618 1.00 91.81 81 ILE A C 1
ATOM 657 O O . ILE A 1 81 ? 11.297 8.843 -11.276 1.00 91.81 81 ILE A O 1
ATOM 661 N N . LYS A 1 82 ? 13.137 8.644 -12.553 1.00 91.69 82 LYS A N 1
ATOM 662 C CA . LYS A 1 82 ? 12.969 9.937 -13.236 1.00 91.69 82 LYS A CA 1
ATOM 663 C C . LYS A 1 82 ? 11.705 9.983 -14.091 1.00 91.69 82 LYS A C 1
ATOM 665 O O . LYS A 1 82 ? 11.034 11.008 -14.078 1.00 91.69 82 LYS A O 1
ATOM 670 N N . SER A 1 83 ? 11.393 8.904 -14.810 1.00 92.69 83 SER A N 1
ATOM 671 C CA . SER A 1 83 ? 10.195 8.820 -15.653 1.00 92.69 83 SER A CA 1
ATOM 672 C C . SER A 1 83 ? 8.935 8.457 -14.873 1.00 92.69 83 SER A C 1
ATOM 674 O O . SER A 1 83 ? 7.840 8.699 -15.363 1.00 92.69 83 SER A O 1
ATOM 676 N N . LEU A 1 84 ? 9.061 7.937 -13.644 1.00 93.00 84 LEU A N 1
ATOM 677 C CA . LEU A 1 84 ? 7.955 7.321 -12.908 1.00 93.00 84 LEU A CA 1
ATOM 678 C C . LEU A 1 84 ? 6.689 8.181 -12.845 1.00 93.00 84 LEU A C 1
ATOM 680 O O . LEU A 1 84 ? 5.582 7.673 -12.994 1.00 93.00 84 LEU A O 1
ATOM 684 N N . ARG A 1 85 ? 6.836 9.487 -12.608 1.00 94.44 85 ARG A N 1
ATOM 685 C CA . ARG A 1 85 ? 5.694 10.407 -12.567 1.00 94.44 85 ARG A CA 1
ATOM 686 C C . ARG A 1 85 ? 4.988 10.493 -13.918 1.00 94.44 85 ARG A C 1
ATOM 688 O O . ARG A 1 85 ? 3.769 10.366 -13.960 1.00 94.44 85 ARG A O 1
ATOM 695 N N . GLU A 1 86 ? 5.747 10.689 -14.990 1.00 93.88 86 GLU A N 1
ATOM 696 C CA . GLU A 1 86 ? 5.223 10.771 -16.356 1.00 93.88 86 GLU A CA 1
ATOM 697 C C . GLU A 1 86 ? 4.588 9.439 -16.782 1.00 93.88 86 GLU A C 1
ATOM 699 O O . GLU A 1 86 ? 3.533 9.431 -17.417 1.00 93.88 86 GLU A O 1
ATOM 704 N N . ASP A 1 87 ? 5.172 8.312 -16.363 1.00 93.38 87 ASP A N 1
ATOM 705 C CA . ASP A 1 87 ? 4.641 6.969 -16.606 1.00 93.38 87 ASP A CA 1
ATOM 706 C C . ASP A 1 87 ? 3.283 6.770 -15.908 1.00 93.38 87 ASP A C 1
ATOM 708 O O . ASP A 1 87 ? 2.330 6.275 -16.515 1.00 93.38 87 ASP A O 1
ATOM 712 N N . ILE A 1 88 ? 3.158 7.210 -14.648 1.00 95.50 88 ILE A N 1
ATOM 713 C CA . ILE A 1 88 ? 1.895 7.181 -13.894 1.00 95.50 88 ILE A CA 1
ATOM 714 C C . ILE A 1 88 ? 0.841 8.084 -14.536 1.00 95.50 88 ILE A C 1
ATOM 716 O O . ILE A 1 88 ? -0.296 7.649 -14.712 1.00 95.50 88 ILE A O 1
ATOM 720 N N . GLU A 1 89 ? 1.200 9.316 -14.898 1.00 94.75 89 GLU A N 1
ATOM 721 C CA . GLU A 1 89 ? 0.290 10.274 -15.542 1.00 94.75 89 GLU A CA 1
ATOM 722 C C . GLU A 1 89 ? -0.182 9.765 -16.915 1.00 94.75 89 GLU A C 1
ATOM 724 O O . GLU A 1 89 ? -1.362 9.861 -17.250 1.00 94.75 89 GLU A O 1
ATOM 729 N N . SER A 1 90 ? 0.703 9.130 -17.686 1.00 94.06 90 SER A N 1
ATOM 730 C CA . SER A 1 90 ? 0.354 8.515 -18.972 1.00 94.06 90 SER A CA 1
ATOM 731 C C . SER A 1 90 ? -0.593 7.327 -18.796 1.00 94.06 90 SER A C 1
ATOM 733 O O . SER A 1 90 ? -1.572 7.181 -19.528 1.00 94.06 90 SER A O 1
ATOM 735 N N . ALA A 1 91 ? -0.346 6.481 -17.796 1.00 93.12 91 ALA A N 1
ATOM 736 C CA . ALA A 1 91 ? -1.186 5.324 -17.502 1.00 93.12 91 ALA A CA 1
ATOM 737 C C . ALA A 1 91 ? -2.500 5.684 -16.770 1.00 93.12 91 ALA A C 1
ATOM 739 O O . ALA A 1 91 ? -3.432 4.872 -16.747 1.00 93.12 91 ALA A O 1
ATOM 740 N N . GLU A 1 92 ? -2.626 6.898 -16.227 1.00 95.06 92 GLU A N 1
ATOM 741 C CA . GLU A 1 92 ? -3.892 7.453 -15.726 1.00 95.06 92 GLU A CA 1
ATOM 742 C C . GLU A 1 92 ? -4.906 7.678 -16.859 1.00 95.06 92 GLU A C 1
ATOM 744 O O . GLU A 1 92 ? -6.097 7.441 -16.659 1.00 95.06 92 GLU A O 1
ATOM 749 N N . ILE A 1 93 ? -4.453 7.994 -18.081 1.00 92.31 93 ILE A N 1
ATOM 750 C CA . ILE A 1 93 ? -5.316 8.096 -19.279 1.00 92.31 93 ILE A CA 1
ATOM 751 C C . ILE A 1 93 ? -6.030 6.766 -19.563 1.00 92.31 93 ILE A C 1
ATOM 753 O O . ILE A 1 93 ? -7.179 6.745 -20.000 1.00 92.31 93 ILE A O 1
ATOM 757 N N . LEU A 1 94 ? -5.363 5.647 -19.272 1.00 90.38 94 LEU A N 1
ATOM 758 C CA . LEU A 1 94 ? -5.902 4.293 -19.426 1.00 90.38 94 LEU A CA 1
ATOM 759 C C . LEU A 1 94 ? -6.726 3.838 -18.207 1.00 90.38 94 LEU A C 1
ATOM 761 O O . LEU A 1 94 ? -7.141 2.683 -18.139 1.00 90.38 94 LEU A O 1
ATOM 765 N N . GLY A 1 95 ? -6.928 4.714 -17.216 1.00 92.38 95 GLY A N 1
ATOM 766 C CA . GLY A 1 95 ? -7.631 4.414 -15.968 1.00 92.38 95 GLY A CA 1
ATOM 767 C C . GLY A 1 95 ? -6.866 3.480 -15.029 1.00 92.38 95 GLY A C 1
ATOM 768 O O . GLY A 1 95 ? -7.426 3.032 -14.021 1.00 92.38 95 GLY A O 1
ATOM 769 N N . LYS A 1 96 ? -5.596 3.166 -15.334 1.00 94.25 96 LYS A N 1
ATOM 770 C CA . LYS A 1 96 ? -4.846 2.167 -14.570 1.00 94.25 96 LYS A CA 1
ATOM 771 C C . LYS A 1 96 ? -4.343 2.708 -13.243 1.00 94.25 96 LYS A C 1
ATOM 773 O O . LYS A 1 96 ? -4.420 2.028 -12.216 1.00 94.25 96 LYS A O 1
ATOM 778 N N . TYR A 1 97 ? -3.871 3.944 -13.271 1.00 96.75 97 TYR A N 1
ATOM 779 C CA . TYR A 1 97 ? -3.486 4.692 -12.088 1.00 96.75 97 TYR A CA 1
ATOM 780 C C . TYR A 1 97 ? -4.392 5.900 -11.900 1.00 96.75 97 TYR A C 1
ATOM 782 O O . TYR A 1 97 ? -5.063 6.344 -12.826 1.00 96.75 97 TYR A O 1
ATOM 790 N N . LYS A 1 98 ? -4.411 6.419 -10.677 1.00 96.75 98 LYS A N 1
ATOM 791 C CA . LYS A 1 98 ? -4.980 7.724 -10.357 1.00 96.75 98 LYS A CA 1
ATOM 792 C C . LYS A 1 98 ? -3.987 8.491 -9.503 1.00 96.75 98 LYS A C 1
ATOM 794 O O . LYS A 1 98 ? -3.715 8.075 -8.370 1.00 96.75 98 LYS A O 1
ATOM 799 N N . LEU A 1 99 ? -3.466 9.601 -10.017 1.00 96.00 99 LEU A N 1
ATOM 800 C CA . LEU A 1 99 ? -2.507 10.417 -9.284 1.00 96.00 99 LEU A CA 1
ATOM 801 C C . LEU A 1 99 ? -3.244 11.298 -8.267 1.00 96.00 99 LEU A C 1
ATOM 803 O O . LEU A 1 99 ? -4.033 12.185 -8.600 1.00 96.00 99 LEU A O 1
ATOM 807 N N . PHE A 1 100 ? -2.973 11.083 -6.982 1.00 96.38 100 PHE A N 1
ATOM 808 C CA . PHE A 1 100 ? -3.625 11.816 -5.903 1.00 96.38 100 PHE A CA 1
ATOM 809 C C . PHE A 1 100 ? -2.707 12.902 -5.332 1.00 96.38 100 PHE A C 1
ATOM 811 O O . PHE A 1 100 ? -1.740 12.618 -4.633 1.00 96.38 100 PHE A O 1
ATOM 818 N N . LYS A 1 101 ? -3.040 14.175 -5.580 1.00 95.25 101 LYS A N 1
ATOM 819 C CA . LYS A 1 101 ? -2.244 15.317 -5.087 1.00 95.25 101 LYS A CA 1
ATOM 820 C C . LYS A 1 101 ? -2.409 15.549 -3.577 1.00 95.25 101 LYS A C 1
ATOM 822 O O . LYS A 1 101 ? -3.404 16.133 -3.146 1.00 95.25 101 LYS A O 1
ATOM 827 N N . VAL A 1 102 ? -1.474 15.129 -2.737 1.00 94.38 102 VAL A N 1
ATOM 828 C CA . VAL A 1 102 ? -1.609 15.213 -1.270 1.00 94.38 102 VAL A CA 1
ATOM 829 C C . VAL A 1 102 ? -1.634 16.657 -0.771 1.00 94.38 102 VAL A C 1
ATOM 831 O O . VAL A 1 102 ? -2.360 16.963 0.180 1.00 94.38 102 VAL A O 1
ATOM 834 N N . TRP A 1 103 ? -0.878 17.543 -1.422 1.00 93.75 103 TRP A N 1
ATOM 835 C CA . TRP A 1 103 ? -0.642 18.930 -1.014 1.00 93.75 103 TRP A CA 1
ATOM 836 C C . TRP A 1 103 ? -1.868 19.834 -1.203 1.00 93.75 103 TRP A C 1
ATOM 838 O O . TRP A 1 103 ? -1.926 20.718 -2.053 1.00 93.75 103 TRP A O 1
ATOM 848 N N . ASN A 1 104 ? -2.889 19.599 -0.386 1.00 94.25 104 ASN A N 1
ATOM 849 C CA . ASN A 1 104 ? -4.142 20.334 -0.381 1.00 94.25 104 ASN A CA 1
ATOM 850 C C . ASN A 1 104 ? -4.666 20.464 1.053 1.00 94.25 104 ASN A C 1
ATOM 852 O O . ASN A 1 104 ? -4.727 19.485 1.800 1.00 94.25 104 ASN A O 1
ATOM 856 N N . SER A 1 105 ? -5.118 21.662 1.427 1.00 94.88 105 SER A N 1
ATOM 857 C CA . SER A 1 105 ? -5.564 21.964 2.793 1.00 94.88 105 SER A CA 1
ATOM 858 C C . SER A 1 105 ? -6.711 21.068 3.276 1.00 94.88 105 SER A C 1
ATOM 860 O O . SER A 1 105 ? -6.719 20.657 4.437 1.00 94.88 105 SER A O 1
ATOM 862 N N . ARG A 1 106 ? -7.658 20.703 2.401 1.00 94.44 106 ARG A N 1
ATOM 863 C CA . ARG A 1 106 ? -8.763 19.790 2.733 1.00 94.44 106 ARG A CA 1
ATOM 864 C C . ARG A 1 106 ? -8.249 18.375 2.996 1.00 94.44 106 ARG A C 1
ATOM 866 O O . ARG A 1 106 ? -8.686 17.750 3.959 1.00 94.44 106 ARG A O 1
ATOM 873 N N . ARG A 1 107 ? -7.314 17.891 2.174 1.00 94.88 107 ARG A N 1
ATOM 874 C CA . ARG A 1 107 ? -6.723 16.545 2.280 1.00 94.88 107 ARG A CA 1
ATOM 875 C C . ARG A 1 107 ? -5.889 16.411 3.558 1.00 94.88 107 ARG A C 1
ATOM 877 O O . ARG A 1 107 ? -6.140 15.518 4.366 1.00 94.88 107 ARG A O 1
ATOM 884 N N . LEU A 1 108 ? -5.007 17.377 3.813 1.00 96.75 108 LEU A N 1
ATOM 885 C CA . LEU A 1 108 ? -4.192 17.440 5.031 1.00 96.75 108 LEU A CA 1
ATOM 886 C C . LEU A 1 108 ? -5.043 17.610 6.298 1.00 96.75 108 LEU A C 1
ATOM 888 O O . LEU A 1 108 ? -4.755 16.999 7.326 1.00 96.75 108 LEU A O 1
ATOM 892 N N . ARG A 1 109 ? -6.145 18.370 6.232 1.00 97.69 109 ARG A N 1
ATOM 893 C CA . ARG A 1 109 ? -7.106 18.470 7.342 1.00 97.69 109 ARG A CA 1
ATOM 894 C C . ARG A 1 109 ? -7.748 17.119 7.664 1.00 97.69 109 ARG A C 1
ATOM 896 O O . ARG A 1 109 ? -7.926 16.814 8.842 1.00 97.69 109 ARG A O 1
ATOM 903 N N . THR A 1 110 ? -8.099 16.314 6.660 1.00 96.88 110 THR A N 1
ATOM 904 C CA . THR A 1 110 ? -8.619 14.953 6.882 1.00 96.88 110 THR A CA 1
ATOM 905 C C . THR A 1 110 ? -7.577 14.073 7.569 1.00 96.88 110 THR A C 1
ATOM 907 O O . THR A 1 110 ? -7.906 13.437 8.569 1.00 96.88 110 THR A O 1
ATOM 910 N N . ALA A 1 111 ? -6.321 14.106 7.115 1.00 97.25 111 ALA A N 1
ATOM 911 C CA . ALA A 1 111 ? -5.229 13.368 7.751 1.00 97.25 111 ALA A CA 1
ATOM 912 C C . ALA A 1 111 ? -5.013 13.793 9.213 1.00 97.25 111 ALA A C 1
ATOM 914 O O . ALA A 1 111 ? -4.983 12.946 10.101 1.00 97.25 111 ALA A O 1
ATOM 915 N N . ALA A 1 112 ? -4.978 15.097 9.501 1.00 97.50 112 ALA A N 1
ATOM 916 C CA . ALA A 1 112 ? -4.830 15.608 10.866 1.00 97.50 112 ALA A CA 1
ATOM 917 C C . ALA A 1 112 ? -6.003 15.212 11.787 1.00 97.50 112 ALA A C 1
ATOM 919 O O . ALA A 1 112 ? -5.809 14.921 12.970 1.00 97.50 112 ALA A O 1
ATOM 920 N N . ARG A 1 113 ? -7.234 15.175 11.260 1.00 97.25 113 ARG A N 1
ATOM 921 C CA . ARG A 1 113 ? -8.410 14.692 12.004 1.00 97.25 113 ARG A CA 1
ATOM 922 C C . ARG A 1 113 ? -8.309 13.201 12.312 1.00 97.25 113 ARG A C 1
ATOM 924 O O . ARG A 1 113 ? -8.585 12.814 13.445 1.00 97.25 113 ARG A O 1
ATOM 931 N N . LEU A 1 114 ? -7.893 12.387 11.339 1.00 97.00 114 LEU A N 1
ATOM 932 C CA . LEU A 1 114 ? -7.665 10.955 11.544 1.00 97.00 114 LEU A CA 1
ATOM 933 C C . LEU A 1 114 ? -6.552 10.710 12.563 1.00 97.00 114 LEU A C 1
ATOM 935 O O . LEU A 1 114 ? -6.769 9.951 13.500 1.00 97.00 114 LEU A O 1
ATOM 939 N N . TYR A 1 115 ? -5.429 11.424 12.458 1.00 97.81 115 TYR A N 1
ATOM 940 C CA . TYR A 1 115 ? -4.333 11.365 13.427 1.00 97.81 115 TYR A CA 1
ATOM 941 C C . TYR A 1 115 ? -4.835 11.592 14.856 1.00 97.81 115 TYR A C 1
ATOM 943 O O . TYR A 1 115 ? -4.594 10.784 15.751 1.00 97.81 115 TYR A O 1
ATOM 951 N N . ASN A 1 116 ? -5.585 12.677 15.074 1.00 96.75 116 ASN A N 1
ATOM 952 C CA . ASN A 1 116 ? -6.118 12.997 16.394 1.00 96.75 116 ASN A CA 1
ATOM 953 C C . ASN A 1 116 ? -7.128 11.960 16.888 1.00 96.75 116 ASN A C 1
ATOM 955 O O . ASN A 1 116 ? -7.094 11.612 18.067 1.00 96.75 116 ASN A O 1
ATOM 959 N N . ARG A 1 117 ? -7.995 11.445 16.005 1.00 95.94 117 ARG A N 1
ATOM 960 C CA . ARG A 1 117 ? -8.946 10.382 16.352 1.00 95.94 117 ARG A CA 1
ATOM 961 C C . ARG A 1 117 ? -8.218 9.114 16.794 1.00 95.94 117 ARG A C 1
ATOM 963 O O . ARG A 1 117 ? -8.523 8.618 17.873 1.00 95.94 117 ARG A O 1
ATOM 970 N 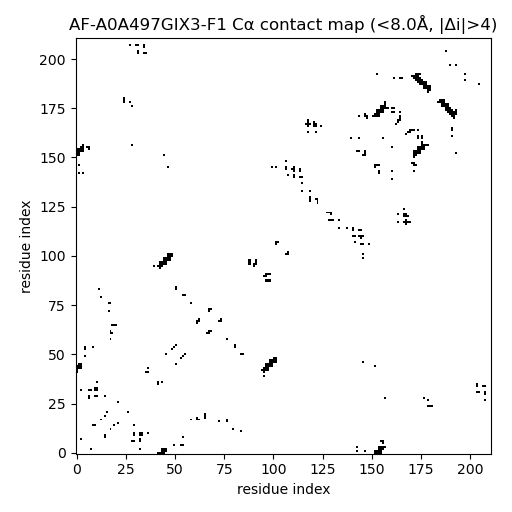N . ILE A 1 118 ? -7.252 8.641 16.004 1.00 97.25 118 ILE A N 1
ATOM 971 C CA . ILE A 1 118 ? -6.440 7.453 16.304 1.00 97.25 118 ILE A CA 1
ATOM 972 C C . ILE A 1 118 ? -5.737 7.638 17.648 1.00 97.25 118 ILE A C 1
ATOM 974 O O . ILE A 1 118 ? -5.896 6.810 18.539 1.00 97.25 118 ILE A O 1
ATOM 978 N N . ARG A 1 119 ? -5.041 8.768 17.828 1.00 96.88 119 ARG A N 1
ATOM 979 C CA . ARG A 1 119 ? -4.347 9.105 19.075 1.00 96.88 119 ARG A CA 1
ATOM 980 C C . ARG A 1 119 ? -5.272 9.033 20.285 1.00 96.88 119 ARG A C 1
ATOM 982 O O . ARG A 1 119 ? -4.953 8.357 21.247 1.00 96.88 119 ARG A O 1
ATOM 989 N N . ILE A 1 120 ? -6.412 9.723 20.244 1.00 96.69 120 ILE A N 1
ATOM 990 C CA . ILE A 1 120 ? -7.333 9.787 21.387 1.00 96.69 120 ILE A CA 1
ATOM 991 C C . ILE A 1 120 ? -7.942 8.410 21.667 1.00 96.69 120 ILE A C 1
ATOM 993 O O . ILE A 1 120 ? -7.898 7.951 22.804 1.00 96.69 120 ILE A O 1
ATOM 997 N N . ARG A 1 121 ? -8.491 7.742 20.643 1.00 96.31 121 ARG A N 1
ATOM 998 C CA . ARG A 1 121 ? -9.217 6.475 20.814 1.00 96.31 121 ARG A CA 1
ATOM 999 C C . ARG A 1 121 ? -8.315 5.351 21.294 1.00 96.31 121 ARG A C 1
ATOM 1001 O O . ARG A 1 121 ? -8.699 4.623 22.204 1.00 96.31 121 ARG A O 1
ATOM 1008 N N . ILE A 1 122 ? -7.128 5.226 20.710 1.00 96.69 122 ILE A N 1
ATOM 1009 C CA . ILE A 1 122 ? -6.193 4.180 21.109 1.00 96.69 122 ILE A CA 1
ATOM 1010 C C . ILE A 1 122 ? -5.642 4.475 22.502 1.00 96.69 122 ILE A C 1
ATOM 1012 O O . ILE A 1 122 ? -5.710 3.589 23.346 1.00 96.69 122 ILE A O 1
ATOM 1016 N N . SER A 1 123 ? -5.210 5.712 22.788 1.00 96.00 123 SER A N 1
ATOM 1017 C CA . SER A 1 123 ? -4.679 6.035 24.118 1.00 96.00 123 SER A CA 1
ATOM 1018 C C . SER A 1 123 ? -5.693 5.811 25.240 1.00 96.00 123 SER A C 1
ATOM 1020 O O . SER A 1 123 ? -5.314 5.397 26.331 1.00 96.00 123 SER A O 1
ATOM 1022 N N . GLN A 1 124 ? -6.982 6.055 24.978 1.00 95.12 124 GLN A N 1
ATOM 1023 C CA . GLN A 1 124 ? -8.060 5.751 25.923 1.00 95.12 124 GLN A CA 1
ATOM 1024 C C . GLN A 1 124 ? -8.241 4.246 26.136 1.00 95.12 124 GLN A C 1
ATOM 1026 O O . GLN A 1 124 ? -8.408 3.813 27.268 1.00 95.12 124 GLN A O 1
ATOM 1031 N N . LYS A 1 125 ? -8.204 3.447 25.065 1.00 94.31 125 LYS A N 1
ATOM 1032 C CA . LYS A 1 125 ? -8.390 1.991 25.144 1.00 94.31 125 LYS A CA 1
ATOM 1033 C C . LYS A 1 125 ? -7.221 1.260 25.797 1.00 94.31 125 LYS A C 1
ATOM 1035 O O . LYS A 1 125 ? -7.440 0.260 26.467 1.00 94.31 125 LYS A O 1
ATOM 1040 N N . THR A 1 126 ? -5.993 1.710 25.552 1.00 92.38 126 THR A N 1
ATOM 1041 C CA . THR A 1 126 ? -4.779 1.063 26.071 1.00 92.38 126 THR A CA 1
ATOM 1042 C C . THR A 1 126 ? -4.279 1.688 27.368 1.00 92.38 126 THR A C 1
ATOM 1044 O O . THR A 1 126 ? -3.225 1.283 27.847 1.00 92.38 126 THR A O 1
ATOM 1047 N N . GLU A 1 127 ? -4.965 2.718 27.876 1.00 91.81 127 GLU A N 1
ATOM 1048 C CA . GLU A 1 127 ? -4.545 3.522 29.034 1.00 91.81 127 GLU A CA 1
ATOM 1049 C C . GLU A 1 127 ? -3.091 4.033 28.918 1.00 91.81 127 GLU A C 1
ATOM 1051 O O . GLU A 1 127 ? -2.371 4.189 29.903 1.00 91.81 127 GLU A O 1
ATOM 1056 N N . HIS A 1 128 ? -2.632 4.298 27.688 1.00 92.75 128 HIS A N 1
ATOM 1057 C CA . HIS A 1 128 ? -1.242 4.660 27.400 1.00 92.75 128 HIS A CA 1
ATOM 1058 C C . HIS A 1 128 ? -1.143 5.678 26.265 1.00 92.75 128 HIS A C 1
ATOM 1060 O O . HIS A 1 128 ? -1.773 5.504 25.227 1.00 92.75 128 HIS A O 1
ATOM 1066 N N . ASP A 1 129 ? -0.321 6.721 26.411 1.00 94.12 129 ASP A N 1
ATOM 1067 C CA . ASP A 1 129 ? -0.157 7.724 25.354 1.00 94.12 129 ASP A CA 1
ATOM 1068 C C . ASP A 1 129 ? 0.650 7.188 24.161 1.00 94.12 129 ASP A C 1
ATOM 1070 O O . ASP A 1 129 ? 1.875 7.068 24.209 1.00 94.12 129 ASP A O 1
ATOM 1074 N N . ILE A 1 130 ? -0.029 6.957 23.036 1.00 95.12 130 ILE A N 1
ATOM 1075 C CA . ILE A 1 130 ? 0.608 6.505 21.794 1.00 95.12 130 ILE A CA 1
ATOM 1076 C C . ILE A 1 130 ? 1.218 7.637 20.950 1.00 95.12 130 ILE A C 1
ATOM 1078 O O . ILE A 1 130 ? 1.691 7.388 19.841 1.00 95.12 130 ILE A O 1
ATOM 1082 N N . SER A 1 131 ? 1.236 8.889 21.426 1.00 94.00 131 SER A N 1
ATOM 1083 C CA . SER A 1 131 ? 1.692 10.050 20.642 1.00 94.00 131 SER A CA 1
ATOM 1084 C C . SER A 1 131 ? 3.099 9.890 20.063 1.00 94.00 131 SER A C 1
ATOM 1086 O O . SER A 1 131 ? 3.350 10.336 18.945 1.00 94.00 131 SER A O 1
ATOM 1088 N N . LYS A 1 132 ? 4.031 9.277 20.806 1.00 95.38 132 LYS A N 1
ATOM 1089 C CA . LYS A 1 132 ? 5.405 9.045 20.323 1.00 95.38 132 LYS A CA 1
ATOM 1090 C C . LYS A 1 132 ? 5.441 8.043 19.170 1.00 95.38 132 LYS A C 1
ATOM 1092 O O . LYS A 1 132 ? 6.116 8.301 18.181 1.00 95.38 132 LYS A O 1
ATOM 1097 N N . PHE A 1 133 ? 4.690 6.952 19.291 1.00 94.75 133 PHE A N 1
ATOM 1098 C CA . PHE A 1 133 ? 4.553 5.945 18.243 1.00 94.75 133 PHE A CA 1
ATOM 1099 C C . PHE A 1 133 ? 3.875 6.531 17.000 1.00 94.75 133 PHE A C 1
ATOM 1101 O O . PHE A 1 133 ? 4.411 6.453 15.904 1.00 94.75 133 PHE A O 1
ATOM 1108 N N . LEU A 1 134 ? 2.752 7.232 17.163 1.00 94.88 134 LEU A N 1
ATOM 1109 C CA . LEU A 1 134 ? 1.998 7.750 16.021 1.00 94.88 134 LEU A CA 1
ATOM 1110 C C . LEU A 1 134 ? 2.776 8.807 15.213 1.00 94.88 134 LEU A C 1
ATOM 1112 O O . LEU A 1 134 ? 2.601 8.906 14.000 1.00 94.88 134 LEU A O 1
ATOM 1116 N N . LYS A 1 135 ? 3.693 9.558 15.845 1.00 94.69 135 LYS A N 1
ATOM 1117 C CA . LYS A 1 135 ? 4.595 10.493 15.144 1.00 94.69 135 LYS A CA 1
ATOM 1118 C C . LYS A 1 135 ? 5.485 9.798 14.110 1.00 94.69 135 LYS A C 1
ATOM 1120 O O . LYS A 1 135 ? 5.766 10.393 13.070 1.00 94.69 135 LYS A O 1
ATOM 1125 N N . THR A 1 136 ? 5.914 8.558 14.354 1.00 94.00 136 THR A N 1
ATOM 1126 C CA . THR A 1 136 ? 6.727 7.801 13.384 1.00 94.00 136 THR A CA 1
ATOM 1127 C C . THR A 1 136 ? 5.887 7.212 12.248 1.00 94.00 136 THR A C 1
ATOM 1129 O O . THR A 1 136 ? 6.446 6.785 11.245 1.00 94.00 136 THR A O 1
ATOM 1132 N N . LYS A 1 137 ? 4.554 7.259 12.374 1.00 94.62 137 LYS A N 1
ATOM 1133 C CA . LYS A 1 137 ? 3.559 6.636 11.487 1.00 94.62 137 LYS A CA 1
ATOM 1134 C C . LYS A 1 137 ? 2.694 7.657 10.738 1.00 94.62 137 LYS A C 1
ATOM 1136 O O . LYS A 1 137 ? 1.587 7.368 10.295 1.00 94.62 137 LYS A O 1
ATOM 1141 N N . HIS A 1 138 ? 3.180 8.891 10.603 1.00 92.00 138 HIS A N 1
ATOM 1142 C CA . HIS A 1 138 ? 2.431 9.984 9.975 1.00 92.00 138 HIS A CA 1
ATOM 1143 C C . HIS A 1 138 ? 2.122 9.731 8.488 1.00 92.00 138 HIS A C 1
ATOM 1145 O O . HIS A 1 138 ? 1.067 10.155 8.016 1.00 92.00 138 HIS A O 1
ATOM 1151 N N . GLN A 1 139 ? 3.004 9.026 7.771 1.00 92.25 139 GLN A N 1
ATOM 1152 C CA . GLN A 1 139 ? 2.780 8.601 6.384 1.00 92.25 139 GLN A CA 1
ATOM 1153 C C . GLN A 1 139 ? 1.619 7.596 6.295 1.00 92.25 139 GLN A C 1
ATOM 1155 O O . GLN A 1 139 ? 0.694 7.799 5.512 1.00 92.25 139 GLN A O 1
ATOM 1160 N N . ASP A 1 140 ? 1.567 6.607 7.187 1.00 95.00 140 ASP A N 1
ATOM 1161 C CA . ASP A 1 140 ? 0.480 5.618 7.232 1.00 95.00 140 ASP A CA 1
ATOM 1162 C C . ASP A 1 140 ? -0.880 6.279 7.508 1.00 95.00 140 ASP A C 1
ATOM 1164 O O . ASP A 1 140 ? -1.892 5.969 6.876 1.00 95.00 140 ASP A O 1
ATOM 1168 N N . VAL A 1 141 ? -0.909 7.268 8.410 1.00 95.94 141 VAL A N 1
ATOM 1169 C CA . VAL A 1 141 ? -2.121 8.057 8.684 1.00 95.94 141 VAL A CA 1
ATOM 1170 C C . VAL A 1 141 ? -2.544 8.886 7.471 1.00 95.94 141 VAL A C 1
ATOM 1172 O O . VAL A 1 141 ? -3.742 9.050 7.216 1.00 95.94 141 VAL A O 1
ATOM 1175 N N . LEU A 1 142 ? -1.586 9.404 6.701 1.00 95.69 142 LEU A N 1
ATOM 1176 C CA . LEU A 1 142 ? -1.886 10.065 5.440 1.00 95.69 142 LEU A CA 1
ATOM 1177 C C . LEU A 1 142 ? -2.494 9.074 4.435 1.00 95.69 142 LEU A C 1
ATOM 1179 O O . LEU A 1 142 ? -3.508 9.409 3.829 1.00 95.69 142 LEU A O 1
ATOM 1183 N N . LEU A 1 143 ? -1.952 7.862 4.297 1.00 96.25 143 LEU A N 1
ATOM 1184 C CA . LEU A 1 143 ? -2.514 6.831 3.416 1.00 96.25 143 LEU A CA 1
ATOM 1185 C C . LEU A 1 143 ? -3.941 6.437 3.825 1.00 96.25 143 LEU A C 1
ATOM 1187 O O . LEU A 1 143 ? -4.816 6.354 2.962 1.00 96.25 143 LEU A O 1
ATOM 1191 N N . LEU A 1 144 ? -4.222 6.317 5.128 1.00 97.25 144 LEU A N 1
ATOM 1192 C CA . LEU A 1 144 ? -5.589 6.164 5.654 1.00 97.25 144 LEU A CA 1
ATOM 1193 C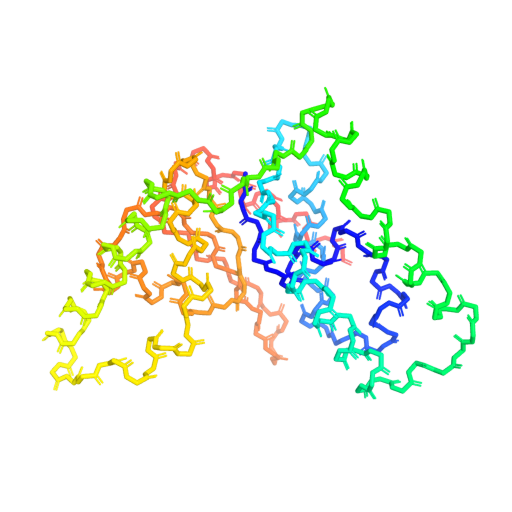 C . LEU A 1 144 ? -6.506 7.319 5.225 1.00 97.25 144 LEU A C 1
ATOM 1195 O O . LEU A 1 144 ? -7.661 7.098 4.861 1.00 97.25 144 LEU A O 1
ATOM 1199 N N . ALA A 1 145 ? -6.004 8.554 5.232 1.00 97.12 145 ALA A N 1
ATOM 1200 C CA . ALA A 1 145 ? -6.768 9.718 4.792 1.00 97.12 145 ALA A CA 1
ATOM 1201 C C . ALA A 1 145 ? -7.060 9.701 3.290 1.00 97.12 145 ALA A C 1
ATOM 1203 O O . ALA A 1 145 ? -8.184 10.012 2.894 1.00 97.12 145 ALA A O 1
ATOM 1204 N N . VAL A 1 146 ? -6.076 9.335 2.465 1.00 97.31 146 VAL A N 1
ATOM 1205 C CA . VAL A 1 146 ? -6.257 9.187 1.013 1.00 97.31 146 VAL A CA 1
ATOM 1206 C C . VAL A 1 146 ? -7.289 8.102 0.730 1.00 97.31 146 VAL A C 1
ATOM 1208 O O . VAL A 1 146 ? -8.259 8.354 0.020 1.00 97.31 146 VAL A O 1
ATOM 1211 N N . ALA A 1 147 ? -7.139 6.934 1.355 1.00 97.31 147 ALA A N 1
ATOM 1212 C CA . ALA A 1 147 ? -8.066 5.821 1.208 1.00 97.31 147 ALA A CA 1
ATOM 1213 C C . ALA A 1 147 ? -9.499 6.203 1.597 1.00 97.31 147 ALA A C 1
ATOM 1215 O O . ALA A 1 147 ? -10.433 5.913 0.854 1.00 97.31 147 ALA A O 1
ATOM 1216 N N . LYS A 1 148 ? -9.673 6.939 2.702 1.00 96.94 148 LYS A N 1
ATOM 1217 C CA . LYS A 1 148 ? -10.982 7.461 3.114 1.00 96.94 148 LYS A CA 1
ATOM 1218 C C . LYS A 1 148 ? -11.590 8.411 2.080 1.00 96.94 148 LYS A C 1
ATOM 1220 O O . LYS A 1 148 ? -12.783 8.341 1.810 1.00 96.94 148 LYS A O 1
ATOM 1225 N N . LEU A 1 149 ? -10.796 9.338 1.545 1.00 96.94 149 LEU A N 1
ATOM 1226 C CA . LEU A 1 149 ? -11.275 10.348 0.594 1.00 96.94 149 LEU A CA 1
ATOM 1227 C C . LEU A 1 149 ? -11.648 9.751 -0.761 1.00 96.94 149 LEU A C 1
ATOM 1229 O O . LEU A 1 149 ? -12.543 10.267 -1.423 1.00 96.94 149 LEU A O 1
ATOM 1233 N N . GLU A 1 150 ? -10.967 8.682 -1.150 1.00 96.62 150 GLU A N 1
ATOM 1234 C CA . GLU A 1 150 ? -11.129 8.029 -2.445 1.00 96.62 150 GLU A CA 1
ATOM 1235 C C . GLU A 1 150 ? -11.960 6.741 -2.375 1.00 96.62 150 GLU A C 1
ATOM 1237 O O . GLU A 1 150 ? -12.080 6.039 -3.376 1.00 96.62 150 GLU A O 1
ATOM 1242 N N . ASN A 1 151 ? -12.521 6.421 -1.203 1.00 95.62 151 ASN A N 1
ATOM 1243 C CA . ASN A 1 151 ? -13.234 5.170 -0.940 1.00 95.62 151 ASN A CA 1
ATOM 1244 C C . ASN A 1 151 ? -12.443 3.930 -1.407 1.00 95.62 151 ASN A C 1
ATOM 1246 O O . ASN A 1 151 ? -12.970 3.026 -2.055 1.00 95.62 151 ASN A O 1
ATOM 1250 N N . ALA A 1 152 ? -11.138 3.922 -1.133 1.00 97.06 152 ALA A N 1
ATOM 1251 C CA . ALA A 1 152 ? -10.223 2.894 -1.601 1.00 97.06 152 ALA A CA 1
ATOM 1252 C C . ALA A 1 152 ? -9.858 1.914 -0.487 1.00 97.06 152 ALA A C 1
ATOM 1254 O O . ALA A 1 152 ? -9.659 2.302 0.662 1.00 97.06 152 ALA A O 1
ATOM 1255 N N . ILE A 1 153 ? -9.697 0.645 -0.858 1.00 97.94 153 ILE A N 1
ATOM 1256 C CA . ILE A 1 153 ? -9.151 -0.389 0.024 1.00 97.94 153 ILE A CA 1
ATOM 1257 C C . ILE A 1 153 ? -7.634 -0.241 0.070 1.00 97.94 153 ILE A C 1
ATOM 1259 O O . ILE A 1 153 ? -6.984 -0.253 -0.982 1.00 97.94 153 ILE A O 1
ATOM 1263 N N . ILE A 1 154 ? -7.082 -0.116 1.277 1.00 98.06 154 ILE A N 1
ATOM 1264 C CA . ILE A 1 154 ? -5.638 -0.200 1.495 1.00 98.06 154 ILE A CA 1
ATOM 1265 C C . ILE A 1 154 ? -5.230 -1.664 1.482 1.00 98.06 154 ILE A C 1
ATOM 1267 O O . ILE A 1 154 ? -5.784 -2.464 2.233 1.00 98.06 154 ILE A O 1
ATOM 1271 N N . VAL A 1 155 ? -4.231 -2.008 0.680 1.00 97.81 155 VAL A N 1
ATOM 1272 C CA . VAL A 1 155 ? -3.576 -3.316 0.726 1.00 97.81 155 VAL A CA 1
ATOM 1273 C C . VAL A 1 155 ? -2.184 -3.124 1.309 1.00 97.81 155 VAL A C 1
ATOM 1275 O O . VAL A 1 155 ? -1.426 -2.282 0.830 1.00 97.81 155 VAL A O 1
ATOM 1278 N N . THR A 1 156 ? -1.853 -3.875 2.356 1.00 96.81 156 THR A N 1
ATOM 1279 C CA . THR A 1 156 ? -0.601 -3.697 3.105 1.00 96.81 156 THR A CA 1
ATOM 1280 C C . THR A 1 156 ? -0.164 -4.986 3.801 1.00 96.81 156 THR A C 1
ATOM 1282 O O . THR A 1 156 ? -0.975 -5.874 4.070 1.00 96.81 156 THR A O 1
ATOM 1285 N N . ALA A 1 157 ? 1.129 -5.069 4.110 1.00 95.00 157 ALA A N 1
ATOM 1286 C CA . ALA A 1 157 ? 1.716 -6.071 4.998 1.00 95.00 157 ALA A CA 1
ATOM 1287 C C . ALA A 1 157 ? 2.183 -5.470 6.340 1.00 95.00 157 ALA A C 1
ATOM 1289 O O . ALA A 1 157 ? 2.829 -6.166 7.127 1.00 95.00 157 ALA A O 1
ATOM 1290 N N . ASP A 1 158 ? 1.881 -4.194 6.605 1.00 94.50 158 ASP A N 1
ATOM 1291 C CA . ASP A 1 158 ? 2.115 -3.529 7.887 1.00 94.50 158 ASP A CA 1
ATOM 1292 C C . ASP A 1 158 ? 0.890 -3.718 8.800 1.00 94.50 158 ASP A C 1
ATOM 1294 O O . ASP A 1 158 ? -0.242 -3.337 8.478 1.00 94.50 158 ASP A O 1
ATOM 1298 N N . SER A 1 159 ? 1.117 -4.347 9.955 1.00 94.50 159 SER A N 1
ATOM 1299 C CA . SER A 1 159 ? 0.087 -4.597 10.965 1.00 94.50 159 SER A CA 1
ATOM 1300 C C . SER A 1 159 ? -0.478 -3.314 11.573 1.00 94.50 159 SER A C 1
ATOM 1302 O O . SER A 1 159 ? -1.581 -3.343 12.126 1.00 94.50 159 SER A O 1
ATOM 1304 N N . ASP A 1 160 ? 0.229 -2.192 11.457 1.00 95.31 160 ASP A N 1
ATOM 1305 C CA . ASP A 1 160 ? -0.177 -0.924 12.054 1.00 95.31 160 ASP A CA 1
ATOM 1306 C C . ASP A 1 160 ? -1.456 -0.379 11.418 1.00 95.31 160 ASP A C 1
ATOM 1308 O O . ASP A 1 160 ? -2.317 0.126 12.132 1.00 95.31 160 ASP A O 1
ATOM 1312 N N . PHE A 1 161 ? -1.686 -0.592 10.117 1.00 96.56 161 PHE A N 1
ATOM 1313 C CA . PHE A 1 161 ? -2.970 -0.253 9.488 1.00 96.56 161 PHE A CA 1
ATOM 1314 C C . PHE A 1 161 ? -4.130 -1.039 10.100 1.00 96.56 161 PHE A C 1
ATOM 1316 O O . PHE A 1 161 ? -5.179 -0.466 10.403 1.00 96.56 161 PHE A O 1
ATOM 1323 N N . LYS A 1 162 ? -3.941 -2.348 10.323 1.00 95.75 162 LYS A N 1
ATOM 1324 C CA . LYS A 1 162 ? -4.939 -3.205 10.981 1.00 95.75 162 LYS A CA 1
ATOM 1325 C C . LYS A 1 162 ? -5.222 -2.702 12.398 1.00 95.75 162 LYS A C 1
ATOM 1327 O O . LYS A 1 162 ? -6.384 -2.637 12.801 1.00 95.75 162 LYS A O 1
ATOM 1332 N N . TYR A 1 163 ? -4.176 -2.324 13.129 1.00 95.56 163 TYR A N 1
ATOM 1333 C CA . TYR A 1 163 ? -4.276 -1.769 14.475 1.00 95.56 163 TYR A CA 1
ATOM 1334 C C . TYR A 1 163 ? -5.002 -0.417 14.493 1.00 95.56 163 TYR A C 1
ATOM 1336 O O . TYR A 1 163 ? -5.962 -0.254 15.241 1.00 95.56 163 TYR A O 1
ATOM 1344 N N . PHE A 1 164 ? -4.630 0.525 13.625 1.00 96.75 164 PHE A N 1
ATOM 1345 C CA . PHE A 1 164 ? -5.269 1.839 13.532 1.00 96.75 164 PHE A CA 1
ATOM 1346 C C . PHE A 1 164 ? -6.737 1.749 13.139 1.00 96.75 164 PHE A C 1
ATOM 1348 O O . PHE A 1 164 ? -7.560 2.449 13.723 1.00 96.75 164 PHE A O 1
ATOM 1355 N N . VAL A 1 165 ? -7.085 0.880 12.188 1.00 96.25 165 VAL A N 1
ATOM 1356 C CA . VAL A 1 165 ? -8.474 0.704 11.754 1.00 96.25 165 VAL A CA 1
ATOM 1357 C C . VAL A 1 165 ? -9.329 0.088 12.850 1.00 96.25 165 VAL A C 1
ATOM 1359 O O . VAL A 1 165 ? -10.389 0.626 13.171 1.00 96.25 165 VAL A O 1
ATOM 1362 N N . LYS A 1 166 ? -8.853 -0.993 13.474 1.00 95.06 166 LYS A N 1
ATOM 1363 C CA . LYS A 1 166 ? -9.606 -1.698 14.514 1.00 95.06 166 LYS A CA 1
ATOM 1364 C C . LYS A 1 166 ? -9.673 -0.903 15.818 1.00 95.06 166 LYS A C 1
ATOM 1366 O O . LYS A 1 166 ? -10.752 -0.694 16.371 1.00 95.06 166 LYS A O 1
ATOM 1371 N N . GLU A 1 167 ? -8.530 -0.448 16.324 1.00 94.31 167 GLU A N 1
ATOM 1372 C CA . GLU A 1 167 ? -8.465 0.186 17.639 1.00 94.31 167 GLU A CA 1
ATOM 1373 C C . GLU A 1 167 ? -8.788 1.675 17.596 1.00 94.31 167 GLU A C 1
ATOM 1375 O O . GLU A 1 167 ? -9.484 2.168 18.488 1.00 94.31 167 GLU A O 1
ATOM 1380 N N . GLY A 1 168 ? -8.386 2.365 16.526 1.00 93.06 168 GLY A N 1
ATOM 1381 C CA . GLY A 1 168 ? -8.735 3.763 16.270 1.00 93.06 168 GLY A CA 1
ATOM 1382 C C . GLY A 1 168 ? -10.177 3.977 15.801 1.00 93.06 168 GLY A C 1
ATOM 1383 O O . GLY A 1 168 ? -10.592 5.134 15.681 1.00 93.06 168 GLY A O 1
ATOM 1384 N N . ASP A 1 169 ? -10.939 2.894 15.585 1.00 91.56 169 ASP A N 1
ATOM 1385 C CA . ASP A 1 169 ? -12.335 2.926 15.133 1.00 91.56 169 ASP A CA 1
ATOM 1386 C C . ASP A 1 169 ? -12.462 3.738 13.834 1.00 91.56 169 ASP A C 1
ATOM 1388 O O . ASP A 1 169 ? -13.137 4.766 13.770 1.00 91.56 169 ASP A O 1
ATOM 1392 N N . ILE A 1 170 ? -11.694 3.337 12.819 1.00 94.94 170 ILE A N 1
ATOM 1393 C CA . ILE A 1 170 ? -11.640 4.004 11.515 1.00 94.94 170 ILE A CA 1
ATOM 1394 C C . ILE A 1 170 ? -12.405 3.157 10.498 1.00 94.94 170 ILE A C 1
ATOM 1396 O O . ILE A 1 170 ? -12.220 1.953 10.395 1.00 94.94 170 ILE A O 1
ATOM 1400 N N . ASP A 1 171 ? -13.242 3.811 9.708 1.00 93.94 171 ASP A N 1
ATOM 1401 C CA . ASP A 1 171 ? -14.110 3.266 8.657 1.00 93.94 171 ASP A CA 1
ATOM 1402 C C . ASP A 1 171 ? -13.393 3.147 7.299 1.00 93.94 171 ASP A C 1
ATOM 1404 O O . ASP A 1 171 ? -13.994 3.344 6.248 1.00 93.94 171 ASP A O 1
ATOM 1408 N N . VAL A 1 172 ? -12.087 2.872 7.308 1.00 97.06 172 VAL A N 1
ATOM 1409 C CA . VAL A 1 172 ? -11.302 2.669 6.083 1.00 97.06 172 VAL A CA 1
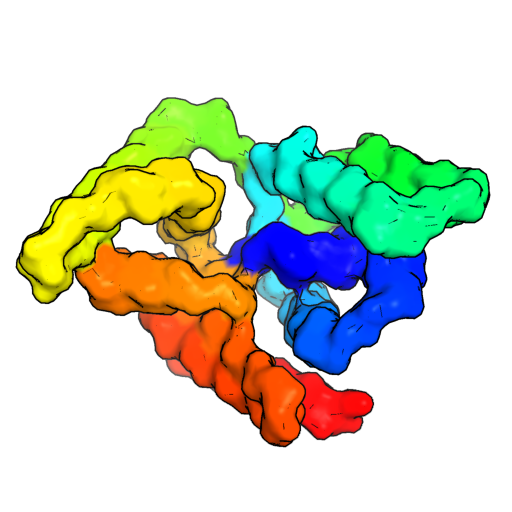ATOM 1410 C C . VAL A 1 172 ? -11.183 1.169 5.817 1.00 97.06 172 VAL A C 1
ATOM 1412 O O . VAL A 1 172 ? -10.825 0.431 6.742 1.00 97.06 172 VAL A O 1
ATOM 1415 N N . PRO A 1 173 ? -11.475 0.695 4.592 1.00 97.56 173 PRO A N 1
ATOM 1416 C CA . PRO A 1 173 ? -11.289 -0.703 4.247 1.00 97.56 173 PRO A CA 1
ATOM 1417 C C . PRO A 1 173 ? -9.804 -1.059 4.130 1.00 97.56 173 PRO A C 1
ATOM 1419 O O . PRO A 1 173 ? -9.031 -0.370 3.462 1.00 97.56 173 PRO A O 1
ATOM 1422 N N . VAL A 1 174 ? -9.406 -2.157 4.776 1.00 98.00 174 VAL A N 1
ATOM 1423 C CA . VAL A 1 174 ? -8.021 -2.651 4.799 1.00 98.00 174 VAL A CA 1
ATOM 1424 C C . VAL A 1 174 ? -7.983 -4.143 4.495 1.00 98.00 174 VAL A C 1
ATOM 1426 O O . VAL A 1 174 ? -8.664 -4.943 5.139 1.00 98.00 174 VAL A O 1
ATOM 1429 N N . CYS A 1 175 ? -7.116 -4.510 3.557 1.00 97.56 175 CYS A N 1
ATOM 1430 C CA . CYS A 1 175 ? -6.634 -5.860 3.327 1.00 97.56 175 CYS A CA 1
ATOM 1431 C C . CYS A 1 175 ? -5.206 -5.986 3.869 1.00 97.56 175 CYS A C 1
ATOM 1433 O O . CYS A 1 175 ? -4.247 -5.516 3.257 1.00 97.56 175 CYS A O 1
ATOM 1435 N N . TYR A 1 176 ? -5.072 -6.635 5.024 1.00 97.00 176 TYR A N 1
ATOM 1436 C CA . TYR A 1 176 ? -3.782 -6.931 5.637 1.00 97.00 176 TYR A CA 1
ATOM 1437 C C . TYR A 1 176 ? -3.323 -8.340 5.256 1.00 97.00 176 TYR A C 1
ATOM 1439 O O . TYR A 1 176 ? -4.006 -9.320 5.566 1.00 97.00 176 TYR A O 1
ATOM 1447 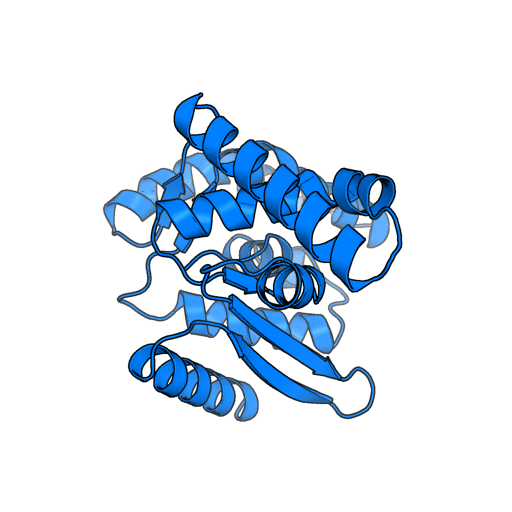N N . ILE A 1 177 ? -2.163 -8.429 4.608 1.00 95.69 177 ILE A N 1
ATOM 1448 C CA . ILE A 1 177 ? -1.527 -9.679 4.189 1.00 95.69 177 ILE A CA 1
ATOM 1449 C C . ILE A 1 177 ? -0.446 -10.026 5.213 1.00 95.69 177 ILE A C 1
ATOM 1451 O O . ILE A 1 177 ? 0.608 -9.391 5.265 1.00 95.69 177 ILE A O 1
ATOM 1455 N N . ASN A 1 178 ? -0.706 -11.044 6.027 1.00 93.50 178 ASN A N 1
ATOM 1456 C CA . ASN A 1 178 ? 0.278 -11.605 6.939 1.00 93.50 178 ASN A CA 1
ATOM 1457 C C . ASN A 1 178 ? 0.958 -12.806 6.282 1.00 93.50 178 ASN A C 1
ATOM 1459 O O . ASN A 1 178 ? 0.280 -13.761 5.900 1.00 93.50 178 ASN A O 1
ATOM 1463 N N . VAL A 1 179 ? 2.283 -12.765 6.186 1.00 89.88 179 VAL A N 1
ATOM 1464 C CA . VAL A 1 179 ? 3.093 -13.887 5.711 1.00 89.88 179 VAL A CA 1
ATOM 1465 C C . VAL A 1 179 ? 3.900 -14.398 6.892 1.00 89.88 179 VAL A C 1
ATOM 1467 O O . VAL A 1 179 ? 4.797 -13.703 7.378 1.00 89.88 179 VAL A O 1
ATOM 1470 N N . ASP A 1 180 ? 3.558 -15.595 7.359 1.00 80.69 180 ASP A N 1
ATOM 1471 C CA . ASP A 1 180 ? 4.303 -16.272 8.412 1.00 80.69 180 ASP A CA 1
ATOM 1472 C C . ASP A 1 180 ? 5.706 -16.625 7.900 1.00 80.69 180 ASP A C 1
ATOM 1474 O O . ASP A 1 180 ? 5.859 -17.234 6.835 1.00 80.69 180 ASP A O 1
ATOM 1478 N N . LYS A 1 181 ? 6.731 -16.212 8.652 1.00 67.06 181 LYS A N 1
ATOM 1479 C CA . LYS A 1 181 ? 8.138 -16.419 8.294 1.00 67.06 181 LYS A CA 1
ATOM 1480 C C . LYS A 1 181 ? 8.532 -17.896 8.330 1.00 67.06 181 LYS A C 1
ATOM 1482 O O . LYS A 1 181 ? 9.416 -18.278 7.569 1.00 67.06 181 LYS A O 1
ATOM 1487 N N . ASP A 1 182 ? 7.855 -18.703 9.147 1.00 63.97 182 ASP A N 1
ATOM 1488 C CA . ASP A 1 182 ? 8.271 -20.076 9.441 1.00 63.97 182 ASP A CA 1
ATOM 1489 C C . ASP A 1 182 ? 7.403 -21.122 8.726 1.00 63.97 182 ASP A C 1
ATOM 1491 O O . ASP A 1 182 ? 7.898 -22.168 8.312 1.00 63.97 182 ASP A O 1
ATOM 1495 N N . ALA A 1 183 ? 6.115 -20.833 8.513 1.00 57.75 183 ALA A N 1
ATOM 1496 C CA . ALA A 1 183 ? 5.159 -21.805 7.972 1.00 57.75 183 ALA A CA 1
ATOM 1497 C C . ALA A 1 183 ? 4.848 -21.645 6.470 1.00 57.75 183 ALA A C 1
ATOM 1499 O O . ALA A 1 183 ? 4.060 -22.424 5.932 1.00 57.75 183 ALA A O 1
ATOM 1500 N N . ARG A 1 184 ? 5.382 -20.607 5.796 1.00 67.06 184 ARG A N 1
ATOM 1501 C CA . ARG A 1 184 ? 4.926 -20.151 4.455 1.00 67.06 184 ARG A CA 1
ATOM 1502 C C . ARG A 1 184 ? 3.403 -19.964 4.369 1.00 67.06 184 ARG A C 1
ATOM 1504 O O . ARG A 1 184 ? 2.816 -19.952 3.288 1.00 67.06 184 ARG A O 1
ATOM 1511 N N . ALA A 1 185 ? 2.749 -19.825 5.517 1.00 77.75 185 ALA A N 1
ATOM 1512 C CA . ALA A 1 185 ? 1.318 -19.663 5.606 1.00 77.75 185 ALA A CA 1
ATOM 1513 C C . ALA A 1 185 ? 0.986 -18.192 5.374 1.00 77.75 185 ALA A C 1
ATOM 1515 O O . ALA A 1 185 ? 1.509 -17.304 6.050 1.00 77.75 185 ALA A O 1
ATOM 1516 N N . VAL A 1 186 ? 0.099 -17.938 4.414 1.00 87.94 186 VAL A N 1
ATOM 1517 C CA . VAL A 1 186 ? -0.445 -16.601 4.184 1.00 87.94 186 VAL A CA 1
ATOM 1518 C C . VAL A 1 186 ? -1.833 -16.512 4.793 1.00 87.94 186 VAL A C 1
ATOM 1520 O O . VAL A 1 186 ? -2.723 -17.307 4.467 1.00 87.94 186 VAL A O 1
ATOM 1523 N N . GLN A 1 187 ? -2.016 -15.513 5.652 1.00 90.94 187 GLN A N 1
ATOM 1524 C CA . GLN A 1 187 ? -3.301 -15.151 6.225 1.00 90.94 187 GLN A CA 1
ATOM 1525 C C . GLN A 1 187 ? -3.692 -13.748 5.765 1.00 90.94 187 GLN A C 1
ATOM 1527 O O . GLN A 1 187 ? -2.978 -12.7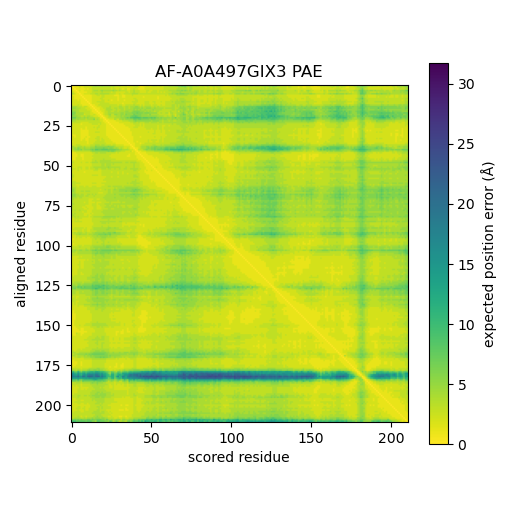77 6.007 1.00 90.94 187 GLN A O 1
ATOM 1532 N N . ILE A 1 188 ? -4.874 -13.631 5.164 1.00 93.75 188 ILE A N 1
ATOM 1533 C CA . ILE A 1 188 ? -5.452 -12.341 4.785 1.00 93.75 188 ILE A CA 1
ATOM 1534 C C . ILE A 1 188 ? -6.482 -11.938 5.840 1.00 93.75 188 ILE A C 1
ATOM 1536 O O . ILE A 1 188 ? -7.420 -12.679 6.127 1.00 93.75 188 ILE A O 1
ATOM 1540 N N . SER A 1 189 ? -6.305 -10.762 6.440 1.00 95.31 189 SER A N 1
ATOM 1541 C CA . SER A 1 189 ? -7.293 -10.136 7.324 1.00 95.31 189 SER A CA 1
ATOM 1542 C C . SER A 1 189 ? -7.976 -8.982 6.593 1.00 95.31 189 SER A C 1
ATOM 1544 O O . SER A 1 189 ? -7.315 -8.017 6.217 1.00 95.31 189 SER A O 1
ATOM 1546 N N . LEU A 1 190 ? -9.298 -9.057 6.440 1.00 96.56 190 LEU A N 1
ATOM 1547 C CA . LEU A 1 190 ? -10.102 -8.054 5.736 1.00 96.56 190 LEU A CA 1
ATOM 1548 C C . LEU A 1 190 ? -10.982 -7.273 6.727 1.00 96.56 190 LEU A C 1
ATOM 1550 O O . LEU A 1 190 ? -11.903 -7.840 7.327 1.00 96.56 190 LEU A O 1
ATOM 1554 N N . LEU A 1 191 ? -10.715 -5.975 6.884 1.00 96.88 191 LEU A N 1
ATOM 1555 C CA . LEU A 1 191 ? -11.434 -5.051 7.771 1.00 96.88 191 LEU A CA 1
ATOM 1556 C C . LEU A 1 191 ? -12.251 -4.048 6.958 1.00 96.88 191 LEU A C 1
ATOM 1558 O O . LEU A 1 191 ? -11.711 -3.445 6.038 1.00 96.88 191 LEU A O 1
ATOM 1562 N N . ASN A 1 192 ? -13.527 -3.854 7.304 1.00 96.50 192 ASN A N 1
ATOM 1563 C CA . ASN A 1 192 ? -14.457 -2.936 6.619 1.00 96.50 192 ASN A CA 1
ATOM 1564 C C . ASN A 1 192 ? -14.584 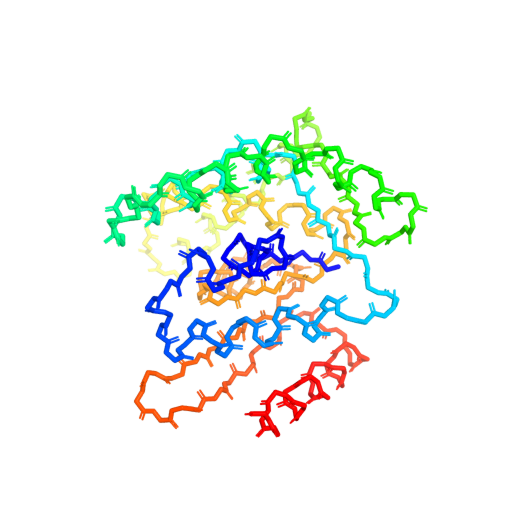-3.153 5.094 1.00 96.50 192 ASN A C 1
ATOM 1566 O O . ASN A 1 192 ? -15.046 -2.273 4.378 1.00 96.50 192 ASN A O 1
ATOM 1570 N N . VAL A 1 193 ? -14.167 -4.319 4.593 1.00 96.38 193 VAL A N 1
ATOM 1571 C CA . VAL A 1 193 ? -14.244 -4.701 3.177 1.00 96.38 193 VAL A CA 1
ATOM 1572 C C . VAL A 1 193 ? -15.619 -5.306 2.874 1.00 96.38 193 VAL A C 1
ATOM 1574 O O . VAL A 1 193 ? -16.126 -6.086 3.690 1.00 96.38 193 VAL A O 1
ATOM 1577 N N . SER A 1 194 ? -16.198 -4.956 1.720 1.00 95.19 194 SER A N 1
ATOM 1578 C CA . SER A 1 194 ? -17.484 -5.479 1.235 1.00 95.19 194 SER A CA 1
ATOM 1579 C C . SER A 1 194 ? -17.418 -6.981 0.925 1.00 95.19 194 SER A C 1
ATOM 1581 O O . SER A 1 194 ? -16.338 -7.511 0.673 1.00 95.19 194 SER A O 1
ATOM 1583 N N . ASP A 1 195 ? -18.554 -7.680 0.899 1.00 95.31 195 ASP A N 1
ATOM 1584 C CA . ASP A 1 195 ? -18.575 -9.122 0.595 1.00 95.31 195 ASP A CA 1
ATOM 1585 C C . ASP A 1 195 ? -18.074 -9.439 -0.820 1.00 95.31 195 ASP A C 1
ATOM 1587 O O . ASP A 1 195 ? -17.333 -10.405 -1.015 1.00 95.31 195 ASP A O 1
ATOM 1591 N N . THR A 1 196 ? -18.383 -8.579 -1.794 1.00 93.38 196 THR A N 1
ATOM 1592 C CA . THR A 1 196 ? -17.877 -8.695 -3.168 1.00 93.38 196 THR A CA 1
ATOM 1593 C C . THR A 1 196 ? -16.353 -8.597 -3.214 1.00 93.38 196 THR A C 1
ATOM 1595 O O . THR A 1 196 ? -15.687 -9.420 -3.842 1.00 93.38 196 THR A O 1
ATOM 1598 N N . ASP A 1 197 ? -15.776 -7.622 -2.510 1.00 94.44 197 ASP A N 1
ATOM 1599 C CA . ASP A 1 197 ? -14.323 -7.465 -2.444 1.00 94.44 197 ASP A CA 1
ATOM 1600 C C . ASP A 1 197 ? -13.665 -8.604 -1.647 1.00 94.44 197 ASP A C 1
ATOM 1602 O O . ASP A 1 197 ? -12.556 -9.025 -1.974 1.00 94.44 197 ASP A O 1
ATOM 1606 N N . ARG A 1 198 ? -14.345 -9.151 -0.626 1.00 95.81 198 ARG A N 1
ATOM 1607 C CA . ARG A 1 198 ? -13.872 -10.325 0.130 1.00 95.81 198 ARG A CA 1
ATOM 1608 C C . ARG A 1 198 ? -13.746 -11.557 -0.754 1.00 95.81 198 ARG A C 1
ATOM 1610 O O . ARG A 1 198 ? -12.713 -12.221 -0.692 1.00 95.81 198 ARG A O 1
ATOM 1617 N N . ALA A 1 199 ? -14.762 -11.844 -1.566 1.00 94.38 199 ALA A N 1
ATOM 1618 C CA . ALA A 1 199 ? -14.724 -12.951 -2.519 1.00 94.38 199 ALA A CA 1
ATOM 1619 C C . ALA A 1 199 ? -13.544 -12.794 -3.489 1.00 94.38 199 ALA A C 1
ATOM 1621 O O . ALA A 1 199 ? -12.761 -13.721 -3.680 1.00 94.38 199 ALA A O 1
ATOM 1622 N N . TRP A 1 200 ? -13.331 -11.580 -3.993 1.00 93.44 200 TRP A N 1
ATOM 1623 C CA . TRP A 1 200 ? -12.202 -11.292 -4.869 1.00 93.44 200 TRP A CA 1
ATOM 1624 C C . TRP A 1 200 ? -10.830 -11.501 -4.201 1.00 93.44 200 TRP A C 1
ATOM 1626 O O . TRP A 1 200 ? -9.935 -12.103 -4.795 1.00 93.44 200 TRP A O 1
ATOM 1636 N N . PHE A 1 201 ? -10.637 -11.058 -2.955 1.00 94.81 201 PHE A N 1
ATOM 1637 C CA . PHE A 1 201 ? -9.385 -11.332 -2.239 1.00 94.81 201 PHE A CA 1
ATOM 1638 C C . PHE A 1 201 ? -9.173 -12.830 -1.968 1.00 94.81 201 PHE A C 1
ATOM 1640 O O . PHE A 1 201 ? -8.024 -13.275 -1.911 1.00 94.81 201 PHE A O 1
ATOM 1647 N N . ALA A 1 202 ? -10.246 -13.618 -1.836 1.00 94.00 202 ALA A N 1
ATOM 1648 C CA . ALA A 1 202 ? -10.147 -15.072 -1.747 1.00 94.00 202 ALA A CA 1
ATOM 1649 C C . ALA A 1 202 ? -9.649 -15.693 -3.066 1.00 94.00 202 ALA A C 1
ATOM 1651 O O . ALA A 1 202 ? -8.752 -16.533 -3.028 1.00 94.00 202 ALA A O 1
ATOM 1652 N N . GLU A 1 203 ? -10.132 -15.220 -4.218 1.00 93.94 203 GLU A N 1
ATOM 1653 C CA . GLU A 1 203 ? -9.632 -15.649 -5.535 1.00 93.94 203 GLU A CA 1
ATOM 1654 C C . GLU A 1 203 ? -8.151 -15.303 -5.732 1.00 93.94 203 GLU A C 1
ATOM 1656 O O . GLU A 1 203 ? -7.375 -16.122 -6.225 1.00 93.94 203 GLU A O 1
ATOM 1661 N N . ILE A 1 204 ? -7.724 -14.099 -5.323 1.00 93.25 204 ILE A N 1
ATOM 1662 C CA . ILE A 1 204 ? -6.301 -13.723 -5.368 1.00 93.25 204 ILE A CA 1
ATOM 1663 C C . ILE A 1 204 ? -5.477 -14.681 -4.505 1.00 93.25 204 ILE A C 1
ATOM 1665 O O . ILE A 1 204 ? -4.433 -15.161 -4.941 1.00 93.25 204 ILE A O 1
ATOM 1669 N N . ASN A 1 205 ? -5.940 -14.974 -3.288 1.00 92.62 205 ASN A N 1
ATOM 1670 C CA . ASN A 1 205 ? -5.255 -15.886 -2.378 1.00 92.62 205 ASN A CA 1
ATOM 1671 C C . ASN A 1 205 ? -5.078 -17.284 -2.986 1.00 92.62 205 ASN A C 1
ATOM 1673 O O . ASN A 1 205 ? -4.018 -17.885 -2.841 1.00 92.62 205 ASN A O 1
ATOM 1677 N N . GLU A 1 206 ? -6.094 -17.792 -3.681 1.00 92.38 206 GLU A N 1
ATOM 1678 C CA . GLU A 1 206 ? -6.018 -19.074 -4.379 1.00 92.38 206 GLU A CA 1
ATOM 1679 C C . GLU A 1 206 ? -5.002 -19.038 -5.527 1.00 92.38 206 GLU A C 1
ATOM 1681 O O . GLU A 1 206 ? -4.121 -19.895 -5.588 1.00 92.38 206 GLU A O 1
ATOM 1686 N N . LYS A 1 207 ? -5.046 -18.005 -6.378 1.00 91.19 207 LYS A N 1
ATOM 1687 C CA . LYS A 1 207 ? -4.096 -17.832 -7.492 1.00 91.19 207 LYS A CA 1
ATOM 1688 C C . LYS A 1 207 ? -2.649 -17.724 -7.028 1.00 91.19 207 LYS A C 1
ATOM 1690 O O . LYS A 1 207 ? -1.763 -18.274 -7.675 1.00 91.19 207 LYS A O 1
ATOM 1695 N N . VAL A 1 208 ? -2.396 -17.013 -5.929 1.00 89.94 208 VAL A N 1
ATOM 1696 C CA . VAL A 1 208 ? -1.043 -16.880 -5.372 1.00 89.94 208 VAL A CA 1
ATOM 1697 C C . VAL A 1 208 ? -0.543 -18.218 -4.824 1.00 89.94 208 VAL A C 1
ATOM 1699 O O . VAL A 1 208 ? 0.621 -18.534 -5.017 1.00 89.94 208 VAL A O 1
ATOM 1702 N N . ARG A 1 209 ? -1.407 -19.036 -4.208 1.00 86.88 209 ARG A N 1
ATOM 1703 C CA . ARG A 1 209 ? -1.036 -20.367 -3.683 1.00 86.88 209 ARG A CA 1
ATOM 1704 C C . ARG A 1 209 ? -0.721 -21.406 -4.763 1.00 86.88 209 ARG A C 1
ATOM 1706 O O . ARG A 1 209 ? -0.137 -22.435 -4.441 1.00 86.88 209 ARG A O 1
ATOM 1713 N N . GLN A 1 210 ? -1.135 -21.169 -6.006 1.00 86.50 210 GLN A N 1
ATOM 1714 C CA . GLN A 1 210 ? -0.857 -22.046 -7.149 1.00 86.50 210 GLN A CA 1
ATOM 1715 C C . GLN A 1 210 ? 0.486 -21.739 -7.842 1.00 86.50 210 GLN A C 1
ATOM 1717 O O . GLN A 1 210 ? 0.849 -22.451 -8.778 1.00 86.50 210 GLN A O 1
ATOM 1722 N N . LYS A 1 211 ? 1.197 -20.684 -7.425 1.00 82.94 211 LYS A N 1
ATOM 1723 C CA . LYS A 1 211 ? 2.485 -20.239 -7.978 1.00 82.94 211 LYS A CA 1
ATOM 1724 C C . LYS A 1 211 ? 3.624 -20.518 -7.009 1.00 82.94 211 LYS A C 1
ATOM 1726 O O . LYS A 1 211 ? 4.730 -20.801 -7.514 1.00 82.94 211 LYS A O 1
#

Mean predicted aligned error: 3.73 Å